Protein AF-A0A6A0B603-F1 (afdb_monomer)

Structure (mmCIF, N/CA/C/O backbone):
data_AF-A0A6A0B603-F1
#
_entry.id   AF-A0A6A0B603-F1
#
loop_
_atom_site.group_PDB
_atom_site.id
_atom_site.type_symbol
_atom_site.label_atom_id
_atom_site.label_alt_id
_atom_site.label_comp_id
_atom_site.label_asym_id
_atom_site.label_entity_id
_atom_site.label_seq_id
_atom_site.pdbx_PDB_ins_code
_atom_site.Cartn_x
_atom_site.Cartn_y
_atom_site.Cartn_z
_atom_site.occupancy
_atom_site.B_iso_or_equiv
_atom_site.auth_seq_id
_atom_site.auth_comp_id
_atom_site.auth_asym_id
_atom_site.auth_atom_id
_atom_site.pdbx_PDB_model_num
ATOM 1 N N . MET A 1 1 ? -1.932 -25.543 -44.533 1.00 36.22 1 MET A N 1
ATOM 2 C CA . MET A 1 1 ? -2.412 -24.239 -44.022 1.00 36.22 1 MET A CA 1
ATOM 3 C C . MET A 1 1 ? -1.815 -23.986 -42.644 1.00 36.22 1 MET A C 1
ATOM 5 O O . MET A 1 1 ? -2.243 -24.579 -41.662 1.00 36.22 1 MET A O 1
ATOM 9 N N . THR A 1 2 ? -0.765 -23.173 -42.586 1.00 39.97 2 THR A N 1
ATOM 10 C CA . THR A 1 2 ? -0.001 -22.888 -41.365 1.00 39.97 2 THR A CA 1
ATOM 11 C C . THR A 1 2 ? -0.785 -21.898 -40.507 1.00 39.97 2 THR A C 1
ATOM 13 O O . THR A 1 2 ? -0.980 -20.746 -40.888 1.00 39.97 2 THR A O 1
ATOM 16 N N . ARG A 1 3 ? -1.293 -22.356 -39.358 1.00 43.00 3 ARG A N 1
ATOM 17 C CA . ARG A 1 3 ? -2.042 -21.526 -38.406 1.00 43.00 3 ARG A CA 1
ATOM 18 C C . ARG A 1 3 ? -1.115 -20.449 -37.844 1.00 43.00 3 ARG A C 1
ATOM 20 O O . ARG A 1 3 ? -0.295 -20.723 -36.971 1.00 43.00 3 ARG A O 1
ATOM 27 N N . ASN A 1 4 ? -1.274 -19.227 -38.341 1.00 39.28 4 ASN A N 1
ATOM 28 C CA . ASN A 1 4 ? -0.593 -18.037 -37.856 1.00 39.28 4 ASN A CA 1
ATOM 29 C C . ASN A 1 4 ? -0.982 -17.827 -36.377 1.00 39.28 4 ASN A C 1
ATOM 31 O O . ASN A 1 4 ? -2.091 -17.379 -36.067 1.00 39.28 4 ASN A O 1
ATOM 35 N N . LYS A 1 5 ? -0.122 -18.243 -35.436 1.00 45.84 5 LYS A N 1
ATOM 36 C CA . LYS A 1 5 ? -0.303 -17.966 -34.005 1.00 45.84 5 LYS A CA 1
ATOM 37 C C . LYS A 1 5 ? -0.103 -16.462 -33.823 1.00 45.84 5 LYS A C 1
ATOM 39 O O . LYS A 1 5 ? 1.016 -16.027 -33.577 1.00 45.84 5 LYS A O 1
ATOM 44 N N . LYS A 1 6 ? -1.183 -15.673 -33.934 1.00 45.31 6 LYS A N 1
ATOM 45 C CA . LYS A 1 6 ? -1.237 -14.308 -33.384 1.00 45.31 6 LYS A CA 1
ATOM 46 C C . LYS A 1 6 ? -0.625 -14.383 -31.986 1.00 45.31 6 LYS A C 1
ATOM 48 O O . LYS A 1 6 ? -1.157 -15.101 -31.137 1.00 45.31 6 LYS A O 1
ATOM 53 N N . GLY A 1 7 ? 0.538 -13.757 -31.799 1.00 45.03 7 GLY A N 1
ATOM 54 C CA . GLY A 1 7 ? 1.291 -13.834 -30.553 1.00 45.03 7 GLY A CA 1
ATOM 55 C C . GLY A 1 7 ? 0.356 -13.509 -29.397 1.00 45.03 7 GLY A C 1
ATOM 56 O O . GLY A 1 7 ? -0.256 -12.442 -29.383 1.00 45.03 7 GLY A O 1
ATOM 57 N N . LYS A 1 8 ? 0.178 -14.448 -28.460 1.00 51.41 8 LYS A N 1
ATOM 58 C CA . LYS A 1 8 ? -0.518 -14.149 -27.208 1.00 51.41 8 LYS A CA 1
ATOM 59 C C . LYS A 1 8 ? 0.241 -12.977 -26.590 1.00 51.41 8 LYS A C 1
ATOM 61 O O . LYS A 1 8 ? 1.385 -13.172 -26.183 1.00 51.41 8 LYS A O 1
ATOM 66 N N . LYS A 1 9 ? -0.358 -11.778 -26.545 1.00 56.62 9 LYS A N 1
ATOM 67 C CA . LYS A 1 9 ? 0.134 -10.708 -25.669 1.00 56.62 9 LYS A CA 1
ATOM 68 C C . LYS A 1 9 ? 0.333 -11.356 -24.297 1.00 56.62 9 LYS A C 1
ATOM 70 O O . LYS A 1 9 ? -0.575 -12.030 -23.806 1.00 56.62 9 LYS A O 1
ATOM 75 N N . GLY A 1 10 ? 1.553 -11.276 -23.765 1.00 66.31 10 GLY A N 1
ATOM 76 C CA . GLY A 1 10 ? 1.870 -11.851 -22.462 1.00 66.31 10 GLY A CA 1
ATOM 77 C C . GLY A 1 10 ? 0.875 -11.338 -21.423 1.00 66.31 10 GLY A C 1
ATOM 78 O O . GLY A 1 10 ? 0.426 -10.197 -21.517 1.00 66.31 10 GLY A O 1
ATOM 79 N N . LYS A 1 11 ? 0.486 -12.190 -20.469 1.00 80.19 11 LYS A N 1
ATOM 80 C CA . LYS A 1 11 ? -0.359 -11.754 -19.350 1.00 80.19 11 LYS A CA 1
ATOM 81 C C . LYS A 1 11 ? 0.333 -10.592 -18.633 1.00 80.19 11 LYS A C 1
ATOM 83 O O . LYS A 1 11 ? 1.539 -10.685 -18.402 1.00 80.19 11 LYS A O 1
ATOM 88 N N . ARG A 1 12 ? -0.431 -9.559 -18.267 1.00 90.50 12 ARG A N 1
ATOM 89 C CA . ARG A 1 12 ? 0.027 -8.450 -17.416 1.00 90.50 12 ARG A CA 1
ATOM 90 C C . ARG A 1 12 ? 0.663 -9.039 -16.154 1.00 90.50 12 ARG A C 1
ATOM 92 O O . ARG A 1 12 ? 0.085 -9.947 -15.548 1.00 90.50 12 ARG A O 1
ATOM 99 N N . LYS A 1 13 ? 1.860 -8.596 -15.782 1.00 93.56 13 LYS A N 1
ATOM 100 C CA . LYS A 1 13 ? 2.559 -9.043 -14.569 1.00 93.56 13 LYS A CA 1
ATOM 101 C C . LYS A 1 13 ? 2.627 -7.876 -13.602 1.00 93.56 13 LYS A C 1
ATOM 103 O O . LYS A 1 13 ? 3.008 -6.787 -14.000 1.00 93.56 13 LYS A O 1
ATOM 108 N N . ILE A 1 14 ? 2.286 -8.114 -12.345 1.00 95.75 14 ILE A N 1
ATOM 109 C CA . ILE A 1 14 ? 2.369 -7.102 -11.296 1.00 95.75 14 ILE A CA 1
ATOM 110 C C . ILE A 1 14 ? 3.213 -7.674 -10.168 1.00 95.75 14 ILE A C 1
ATOM 112 O O . ILE A 1 14 ? 2.904 -8.746 -9.641 1.00 95.75 14 ILE A O 1
ATOM 116 N N . PHE A 1 15 ? 4.281 -6.978 -9.806 1.00 97.12 15 PHE A N 1
ATOM 117 C CA . PHE A 1 15 ? 5.055 -7.271 -8.608 1.00 97.12 15 PHE A CA 1
ATOM 118 C C . PHE A 1 15 ? 4.696 -6.260 -7.532 1.00 97.12 15 PHE A C 1
ATOM 120 O O . PHE A 1 15 ? 4.764 -5.062 -7.774 1.00 97.12 15 PHE A O 1
ATOM 127 N N . ILE A 1 16 ? 4.298 -6.750 -6.362 1.00 97.81 16 ILE A N 1
ATOM 128 C CA . ILE A 1 16 ? 3.985 -5.924 -5.197 1.00 97.81 16 ILE A CA 1
ATOM 129 C C . ILE A 1 16 ? 5.049 -6.231 -4.149 1.00 97.81 16 ILE A C 1
ATOM 131 O O . ILE A 1 16 ? 5.078 -7.309 -3.555 1.00 97.81 16 ILE A O 1
ATOM 135 N N . LEU A 1 17 ? 5.990 -5.313 -4.001 1.00 98.12 17 LEU A N 1
ATOM 136 C CA . LEU A 1 17 ? 7.134 -5.442 -3.115 1.00 98.12 17 LEU A CA 1
ATOM 137 C C . LEU A 1 17 ? 6.811 -4.661 -1.853 1.00 98.12 17 LEU A C 1
ATOM 139 O O . LEU A 1 17 ? 6.660 -3.447 -1.907 1.00 98.12 17 LEU A O 1
ATOM 143 N N . VAL A 1 18 ? 6.646 -5.358 -0.739 1.00 98.12 18 VAL A N 1
ATOM 144 C CA . VAL A 1 18 ? 6.120 -4.772 0.491 1.00 98.12 18 VAL A CA 1
ATOM 145 C C . VAL A 1 18 ? 7.188 -4.698 1.576 1.00 98.12 18 VAL A C 1
ATOM 147 O O . VAL A 1 18 ? 8.150 -5.471 1.579 1.00 98.12 18 VAL A O 1
ATOM 150 N N . GLU A 1 19 ? 7.010 -3.771 2.503 1.00 95.62 19 GLU A N 1
ATOM 151 C CA . GLU A 1 19 ? 7.850 -3.618 3.687 1.00 95.62 19 GLU A CA 1
ATOM 152 C C . GLU A 1 19 ? 7.698 -4.781 4.682 1.00 95.62 19 GLU A C 1
ATOM 154 O O . GLU A 1 19 ? 8.701 -5.322 5.155 1.00 95.62 19 GLU A O 1
ATOM 159 N N . GLY A 1 20 ? 6.461 -5.194 4.973 1.00 95.19 20 GLY A N 1
ATOM 160 C CA . GLY A 1 20 ? 6.152 -6.095 6.077 1.00 95.19 20 GLY A CA 1
ATOM 161 C C . GLY A 1 20 ? 5.260 -7.283 5.715 1.00 95.19 20 GLY A C 1
ATOM 162 O O . GLY A 1 20 ? 4.799 -7.480 4.587 1.00 95.19 20 GLY A O 1
ATOM 163 N N . LYS A 1 21 ? 5.049 -8.149 6.712 1.00 96.06 21 LYS A N 1
ATOM 164 C CA . LYS A 1 21 ? 4.264 -9.384 6.557 1.00 96.06 21 LYS A CA 1
ATOM 165 C C . LYS A 1 21 ? 2.759 -9.109 6.463 1.00 96.06 21 LYS A C 1
ATOM 167 O O . LYS A 1 21 ? 2.058 -9.867 5.797 1.00 96.06 21 LYS A O 1
ATOM 172 N N . THR A 1 22 ? 2.261 -8.062 7.121 1.00 97.00 22 THR A N 1
ATOM 173 C CA . THR A 1 22 ? 0.832 -7.712 7.113 1.00 97.00 22 THR A CA 1
ATOM 174 C C . THR A 1 22 ? 0.386 -7.324 5.710 1.00 97.00 22 THR A C 1
ATOM 176 O O . THR A 1 22 ? -0.600 -7.856 5.207 1.00 97.00 22 THR A O 1
ATOM 179 N N . GLU A 1 23 ? 1.155 -6.467 5.048 1.00 97.88 23 GLU A N 1
ATOM 180 C CA . GLU A 1 23 ? 0.959 -6.035 3.670 1.00 97.88 23 GLU A CA 1
ATOM 181 C C . GLU A 1 23 ? 1.026 -7.237 2.731 1.00 97.88 23 GLU A C 1
ATOM 183 O O . GLU A 1 23 ? 0.150 -7.407 1.884 1.00 97.88 23 GLU A O 1
ATOM 188 N N . GLN A 1 24 ? 2.032 -8.107 2.909 1.00 97.56 24 GLN A N 1
ATOM 189 C CA . GLN A 1 24 ? 2.173 -9.312 2.090 1.00 97.56 24 GLN A CA 1
ATOM 190 C C . GLN A 1 24 ? 0.910 -10.167 2.179 1.00 97.56 24 GLN A C 1
ATOM 192 O O . GLN A 1 24 ? 0.318 -10.496 1.152 1.00 97.56 24 GLN A O 1
ATOM 197 N N . MET A 1 25 ? 0.483 -10.481 3.405 1.00 97.88 25 MET A N 1
ATOM 198 C CA . MET A 1 25 ? -0.705 -11.294 3.643 1.00 97.88 25 MET A CA 1
ATOM 199 C C . MET A 1 25 ? -1.959 -10.620 3.081 1.00 97.88 25 MET A C 1
ATOM 201 O O . MET A 1 25 ? -2.763 -11.274 2.422 1.00 97.88 25 MET A O 1
ATOM 205 N N . TYR A 1 26 ? -2.101 -9.305 3.261 1.00 98.00 26 TYR A N 1
ATOM 206 C CA . TYR A 1 26 ? -3.226 -8.546 2.724 1.00 98.00 26 TYR A CA 1
ATOM 207 C C . TYR A 1 26 ? -3.312 -8.657 1.195 1.00 98.00 26 TYR A C 1
ATOM 209 O O . TYR A 1 26 ? -4.365 -9.005 0.658 1.00 98.00 26 TYR A O 1
ATOM 217 N N . PHE A 1 27 ? -2.212 -8.411 0.476 1.00 97.06 27 PHE A N 1
ATOM 218 C CA . PHE A 1 27 ? -2.197 -8.503 -0.987 1.00 97.06 27 PHE A CA 1
ATOM 219 C C . PHE A 1 27 ? -2.339 -9.947 -1.493 1.00 97.06 27 PHE A C 1
ATOM 221 O O . PHE A 1 27 ? -2.923 -10.165 -2.560 1.00 97.06 27 PHE A O 1
ATOM 228 N N . ASP A 1 28 ? -1.875 -10.941 -0.734 1.00 95.25 28 ASP A N 1
ATOM 229 C CA . ASP A 1 28 ? -2.061 -12.357 -1.059 1.00 95.25 28 ASP A CA 1
ATOM 230 C C . ASP A 1 28 ? -3.524 -12.800 -0.888 1.00 95.25 28 ASP A C 1
ATOM 232 O O . ASP A 1 28 ? -4.062 -13.483 -1.769 1.00 95.25 28 ASP A O 1
ATOM 236 N N . CYS A 1 29 ? -4.204 -12.368 0.178 1.00 94.94 29 CYS A N 1
ATOM 237 C CA . CYS A 1 29 ? -5.651 -12.538 0.344 1.00 94.94 29 CYS A CA 1
ATOM 238 C C . CYS A 1 29 ? -6.422 -11.790 -0.757 1.00 94.94 29 CYS A C 1
ATOM 240 O O . CYS A 1 29 ? -7.319 -12.350 -1.393 1.00 94.94 29 CYS A O 1
ATOM 242 N N . LEU A 1 30 ? -6.021 -10.554 -1.071 1.00 94.56 30 LEU A N 1
ATOM 243 C CA . LEU A 1 30 ? -6.645 -9.743 -2.117 1.00 94.56 30 LEU A CA 1
ATOM 244 C C . LEU A 1 30 ? -6.569 -10.434 -3.479 1.00 94.56 30 LEU A C 1
ATOM 246 O O . LEU A 1 30 ? -7.571 -10.553 -4.185 1.00 94.56 30 LEU A O 1
ATOM 250 N N . ARG A 1 31 ? -5.387 -10.937 -3.845 1.00 92.50 31 ARG A N 1
ATOM 251 C CA . ARG A 1 31 ? -5.169 -11.691 -5.084 1.00 92.50 31 ARG A CA 1
ATOM 252 C C . ARG A 1 31 ? -6.121 -12.888 -5.186 1.00 92.50 31 ARG A C 1
ATOM 254 O O . ARG A 1 31 ? -6.643 -13.150 -6.274 1.00 92.50 31 ARG A O 1
ATOM 261 N N . GLN A 1 32 ? -6.333 -13.615 -4.088 1.00 90.56 32 GLN A N 1
ATOM 262 C CA . GLN A 1 32 ? -7.234 -14.771 -4.048 1.00 90.56 32 GLN A CA 1
ATOM 263 C C . GLN A 1 32 ? -8.698 -14.373 -4.257 1.00 90.56 32 GLN A C 1
ATOM 265 O O . GLN A 1 32 ? -9.418 -15.087 -4.961 1.00 90.56 32 GLN A O 1
ATOM 270 N N . GLN A 1 33 ? -9.120 -13.228 -3.715 1.00 88.25 33 GLN A N 1
ATOM 271 C CA . GLN A 1 33 ? -10.480 -12.722 -3.900 1.00 88.25 33 GLN A CA 1
ATOM 272 C C . GLN A 1 33 ? -10.721 -12.140 -5.299 1.00 88.25 33 GLN A C 1
ATOM 274 O O . GLN A 1 33 ? -11.750 -12.431 -5.905 1.00 88.25 33 GLN A O 1
ATOM 279 N N . LEU A 1 34 ? -9.771 -11.383 -5.864 1.00 87.56 34 LEU A N 1
ATOM 280 C CA . LEU A 1 34 ? -9.959 -10.738 -7.174 1.00 87.56 34 LEU A CA 1
ATOM 281 C C . LEU A 1 34 ? -9.983 -11.727 -8.354 1.00 87.56 34 LEU A C 1
ATOM 283 O O . LEU A 1 34 ? -10.563 -11.417 -9.391 1.00 87.56 34 LEU A O 1
ATOM 287 N N . ARG A 1 35 ? -9.331 -12.896 -8.236 1.00 84.19 35 ARG A N 1
ATOM 288 C CA . ARG A 1 35 ? -9.308 -13.971 -9.259 1.00 84.19 35 ARG A CA 1
ATOM 289 C C . ARG A 1 35 ? -9.031 -13.488 -10.698 1.00 84.19 35 ARG A C 1
ATOM 291 O O . ARG A 1 35 ? -9.567 -14.035 -11.664 1.00 84.19 35 ARG A O 1
ATOM 298 N N . LEU A 1 36 ? -8.155 -12.494 -10.862 1.00 83.56 36 LEU A N 1
ATOM 299 C CA . LEU A 1 36 ? -7.835 -11.896 -12.163 1.00 83.56 36 LEU A CA 1
ATOM 300 C C . LEU A 1 36 ? -7.090 -12.895 -13.068 1.00 83.56 36 LEU A C 1
ATOM 302 O O . LEU A 1 36 ? -5.881 -13.092 -12.960 1.00 83.56 36 LEU A O 1
ATOM 306 N N . SER A 1 37 ? -7.804 -13.526 -14.002 1.00 80.81 37 SER A N 1
ATOM 307 C CA . SER A 1 37 ? -7.270 -14.596 -14.865 1.00 80.81 37 SER A CA 1
ATOM 308 C C . SER A 1 37 ? -6.166 -14.133 -15.830 1.00 80.81 37 SER A C 1
ATOM 310 O O . SER A 1 37 ? -5.319 -14.936 -16.251 1.00 80.81 37 SER A O 1
ATOM 312 N N . ASN A 1 38 ? -6.146 -12.837 -16.151 1.00 82.44 38 ASN A N 1
ATOM 313 C CA . ASN A 1 38 ? -5.228 -12.209 -17.104 1.00 82.44 38 ASN A CA 1
ATOM 314 C C . ASN A 1 38 ? -4.062 -11.452 -16.451 1.00 82.44 38 ASN A C 1
ATOM 316 O O . ASN A 1 38 ? -3.196 -10.957 -17.175 1.00 82.44 38 ASN A O 1
ATOM 320 N N . VAL A 1 39 ? -3.998 -11.417 -15.115 1.00 87.12 39 VAL A N 1
ATOM 321 C CA . VAL A 1 39 ? -2.962 -10.702 -14.360 1.00 87.12 39 VAL A CA 1
ATOM 322 C C . VAL A 1 39 ? -2.195 -11.681 -13.470 1.00 87.12 39 VAL A C 1
ATOM 324 O O . VAL A 1 39 ? -2.770 -12.425 -12.676 1.00 87.12 39 VAL A O 1
ATOM 327 N N . LYS A 1 40 ? -0.866 -11.704 -13.583 1.00 88.56 40 LYS A N 1
ATOM 328 C CA . LYS A 1 40 ? 0.005 -12.457 -12.674 1.00 88.56 40 LYS A CA 1
ATOM 329 C C . LYS A 1 40 ? 0.555 -11.515 -11.607 1.00 88.56 40 LYS A C 1
ATOM 331 O O . LYS A 1 40 ? 1.567 -10.865 -11.832 1.00 88.56 40 LYS A O 1
ATOM 336 N N . ILE A 1 41 ? -0.099 -11.496 -10.451 1.00 91.31 41 ILE A N 1
ATOM 337 C CA . ILE A 1 41 ? 0.360 -10.772 -9.258 1.00 91.31 41 ILE A CA 1
ATOM 338 C C . ILE A 1 41 ? 1.346 -11.639 -8.461 1.00 91.31 41 ILE A C 1
ATOM 340 O O . ILE A 1 41 ? 1.032 -12.801 -8.188 1.00 91.31 41 ILE A O 1
ATOM 344 N N . LYS A 1 42 ? 2.507 -11.103 -8.087 1.00 93.62 42 LYS A N 1
ATOM 345 C CA . LYS A 1 42 ? 3.440 -11.727 -7.138 1.00 93.62 42 LYS A CA 1
ATOM 346 C C . LYS A 1 42 ? 3.777 -10.726 -6.039 1.00 93.62 42 LYS A C 1
ATOM 348 O O . LYS A 1 42 ? 4.280 -9.648 -6.345 1.00 93.62 42 LYS A O 1
ATOM 353 N N . THR A 1 43 ? 3.545 -11.114 -4.793 1.00 94.19 43 THR A N 1
ATOM 354 C CA . THR A 1 43 ? 3.812 -10.287 -3.615 1.00 94.19 43 THR A CA 1
ATOM 355 C C . THR A 1 43 ? 5.031 -10.817 -2.870 1.00 94.19 43 THR A C 1
ATOM 357 O O . THR A 1 43 ? 5.187 -12.033 -2.743 1.00 94.19 43 THR A O 1
ATOM 360 N N . THR A 1 44 ? 5.902 -9.945 -2.363 1.00 95.88 44 THR A N 1
ATOM 361 C CA . THR A 1 44 ? 6.961 -10.373 -1.436 1.00 95.88 44 THR A CA 1
ATOM 362 C C . THR A 1 44 ? 7.399 -9.266 -0.499 1.00 95.88 44 THR A C 1
ATOM 364 O O . THR A 1 44 ? 7.434 -8.100 -0.881 1.00 95.88 44 THR A O 1
ATOM 367 N N . VAL A 1 45 ? 7.825 -9.665 0.697 1.00 95.38 45 VAL A N 1
ATOM 368 C CA . VAL A 1 45 ? 8.542 -8.794 1.627 1.00 95.38 45 VAL A CA 1
ATOM 369 C C . VAL A 1 45 ? 9.949 -8.512 1.101 1.00 95.38 45 VAL A C 1
ATOM 371 O O . VAL A 1 45 ? 10.665 -9.440 0.708 1.00 95.38 45 VAL A O 1
ATOM 374 N N . MET A 1 46 ? 10.358 -7.246 1.116 1.00 93.75 46 MET A N 1
ATOM 375 C CA . MET A 1 46 ? 11.698 -6.807 0.727 1.00 93.75 46 MET A CA 1
ATOM 376 C C . MET A 1 46 ? 12.698 -7.026 1.869 1.00 93.75 46 MET A C 1
ATOM 378 O O . MET A 1 46 ? 12.731 -6.268 2.835 1.00 93.75 46 MET A O 1
ATOM 382 N N . LYS A 1 47 ? 13.554 -8.048 1.751 1.00 86.81 47 LYS A N 1
ATOM 383 C CA . LYS A 1 47 ? 14.546 -8.415 2.786 1.00 86.81 47 LYS A CA 1
ATOM 384 C C . LYS A 1 47 ? 15.991 -8.015 2.456 1.00 86.81 47 LYS A C 1
ATOM 386 O O . LYS A 1 47 ? 16.915 -8.413 3.158 1.00 86.81 47 LYS A O 1
ATOM 391 N N . ASN A 1 48 ? 16.203 -7.259 1.383 1.00 81.06 48 ASN A N 1
ATOM 392 C CA . ASN A 1 48 ? 17.538 -6.927 0.884 1.00 81.06 48 ASN A CA 1
ATOM 393 C C . ASN A 1 48 ? 18.205 -5.808 1.709 1.00 81.06 48 ASN A C 1
ATOM 395 O O . ASN A 1 48 ? 17.538 -5.040 2.401 1.00 81.06 48 ASN A O 1
ATOM 399 N N . SER A 1 49 ? 19.528 -5.683 1.583 1.00 76.81 49 SER A N 1
ATOM 400 C CA . SER A 1 49 ? 20.388 -4.756 2.342 1.00 76.81 49 SER A CA 1
ATOM 401 C C . SER A 1 49 ? 20.364 -3.289 1.874 1.00 76.81 49 SER A C 1
ATOM 403 O O . SER A 1 49 ? 21.204 -2.499 2.301 1.00 76.81 49 SER A O 1
ATOM 405 N N . GLY A 1 50 ? 19.431 -2.903 0.997 1.00 72.75 50 GLY A N 1
ATOM 406 C CA . GLY A 1 50 ? 19.284 -1.516 0.537 1.00 72.75 50 GLY A CA 1
ATOM 407 C C . GLY A 1 50 ? 18.935 -0.555 1.679 1.00 72.75 50 GLY A C 1
ATOM 408 O O . GLY A 1 50 ? 18.312 -0.958 2.664 1.00 72.75 50 GLY A O 1
ATOM 409 N N . ARG A 1 51 ? 19.317 0.722 1.551 1.00 83.38 51 ARG A N 1
ATOM 410 C CA . ARG A 1 51 ? 19.102 1.733 2.605 1.00 83.38 51 ARG A CA 1
ATOM 411 C C . ARG A 1 51 ? 17.689 2.301 2.581 1.00 83.38 51 ARG A C 1
ATOM 413 O O . ARG A 1 51 ? 17.162 2.679 3.617 1.00 83.38 51 ARG A O 1
ATOM 420 N N . THR A 1 52 ? 17.075 2.330 1.402 1.00 92.44 52 THR A N 1
ATOM 421 C CA . THR A 1 52 ? 15.690 2.774 1.193 1.00 92.44 52 THR A CA 1
ATOM 422 C C . THR A 1 52 ? 14.834 1.643 0.634 1.00 92.44 52 THR A C 1
ATOM 424 O O . THR A 1 52 ? 15.357 0.700 0.033 1.00 92.44 52 THR A O 1
ATOM 427 N N . TRP A 1 53 ? 13.508 1.744 0.765 1.00 95.56 53 TRP A N 1
ATOM 428 C CA . TRP A 1 53 ? 12.587 0.757 0.188 1.00 95.56 53 TRP A CA 1
ATOM 429 C C . TRP A 1 53 ? 12.740 0.612 -1.329 1.00 95.56 53 TRP A C 1
ATOM 431 O O . TRP A 1 53 ? 12.706 -0.499 -1.851 1.00 95.56 53 TRP A O 1
ATOM 441 N N . ILE A 1 54 ? 13.023 1.711 -2.029 1.00 97.06 54 ILE A N 1
ATOM 442 C CA . ILE A 1 54 ? 13.218 1.709 -3.483 1.00 97.06 54 ILE A CA 1
ATOM 443 C C . ILE A 1 54 ? 14.514 0.994 -3.878 1.00 97.06 54 ILE A C 1
ATOM 445 O O . ILE A 1 54 ? 14.514 0.177 -4.796 1.00 97.06 54 ILE A O 1
ATOM 449 N N . GLU A 1 55 ? 15.612 1.228 -3.154 1.00 94.94 55 GLU A N 1
ATOM 450 C CA . GLU A 1 55 ? 16.863 0.493 -3.378 1.00 94.94 55 GLU A CA 1
ATOM 451 C C . GLU A 1 55 ? 16.700 -1.003 -3.090 1.00 94.94 55 GLU A C 1
ATOM 453 O O . GLU A 1 55 ? 17.176 -1.837 -3.861 1.00 94.94 55 GLU A O 1
ATOM 458 N N . LYS A 1 56 ? 16.002 -1.363 -2.005 1.00 96.06 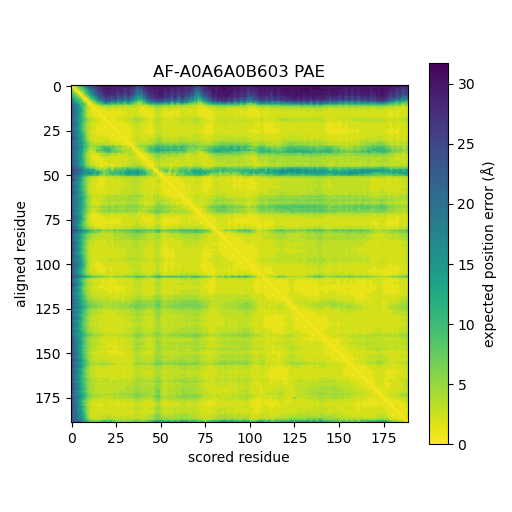56 LYS A N 1
ATOM 459 C CA . LYS A 1 56 ? 15.714 -2.768 -1.683 1.00 96.06 56 LYS A CA 1
ATOM 460 C C . LYS A 1 56 ? 14.899 -3.437 -2.792 1.00 96.06 56 LYS A C 1
ATOM 462 O O . LYS A 1 56 ? 15.238 -4.551 -3.189 1.00 96.06 56 LYS A O 1
ATOM 467 N N . ALA A 1 57 ? 13.872 -2.758 -3.304 1.00 96.38 57 ALA A N 1
ATOM 468 C CA . ALA A 1 57 ? 13.051 -3.224 -4.419 1.00 96.38 57 ALA A CA 1
ATOM 469 C C . ALA A 1 57 ? 13.879 -3.445 -5.691 1.00 96.38 57 ALA A C 1
ATOM 471 O O . ALA A 1 57 ? 13.790 -4.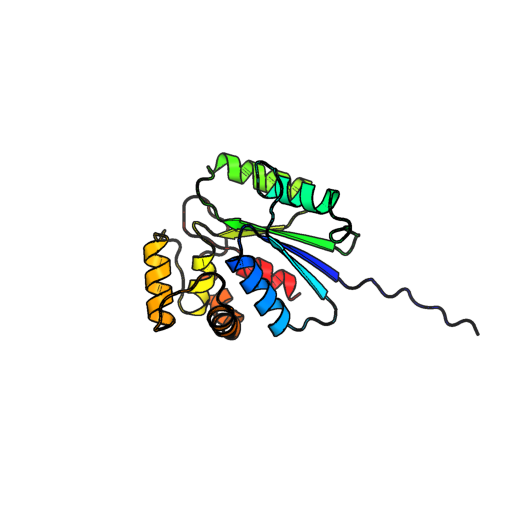505 -6.316 1.00 96.38 57 ALA A O 1
ATOM 472 N N . LYS A 1 58 ? 14.726 -2.472 -6.043 1.00 95.62 58 LYS A N 1
ATOM 473 C CA . LYS A 1 58 ? 15.627 -2.558 -7.195 1.00 95.62 58 LYS A CA 1
ATOM 474 C C . LYS A 1 58 ? 16.566 -3.759 -7.087 1.00 95.62 58 LYS A C 1
ATOM 476 O O . LYS A 1 58 ? 16.569 -4.606 -7.977 1.00 95.62 58 LYS A O 1
ATOM 481 N N . LEU A 1 59 ? 17.282 -3.884 -5.968 1.00 94.94 59 LEU A N 1
ATOM 482 C CA . LEU A 1 59 ? 18.212 -4.992 -5.735 1.00 94.94 59 LEU A CA 1
ATOM 483 C C . LEU A 1 59 ? 17.509 -6.352 -5.753 1.00 94.94 59 LEU A C 1
ATOM 485 O O . LEU A 1 59 ? 18.082 -7.337 -6.207 1.00 94.94 59 LEU A O 1
ATOM 489 N N . LEU A 1 60 ? 16.278 -6.435 -5.246 1.00 94.62 60 LEU A N 1
ATOM 490 C CA . LEU A 1 60 ? 15.493 -7.667 -5.298 1.00 94.62 60 LEU A CA 1
ATOM 491 C C . LEU A 1 60 ? 15.193 -8.072 -6.747 1.00 94.62 60 LEU A C 1
ATOM 493 O O . LEU A 1 60 ? 15.367 -9.233 -7.103 1.00 94.62 60 LEU A O 1
ATOM 497 N N . ILE A 1 61 ? 14.777 -7.121 -7.582 1.00 94.38 61 ILE A N 1
ATOM 498 C CA . ILE A 1 61 ? 14.480 -7.366 -8.999 1.00 94.38 61 ILE A CA 1
ATOM 499 C C . ILE A 1 61 ? 15.735 -7.761 -9.784 1.00 94.38 61 ILE A C 1
ATOM 501 O O . ILE A 1 61 ? 15.658 -8.616 -10.667 1.00 94.38 61 ILE A O 1
ATOM 505 N N . GLU A 1 62 ? 16.872 -7.134 -9.488 1.00 93.38 62 GLU A N 1
ATOM 506 C CA . GLU A 1 62 ? 18.148 -7.408 -10.157 1.00 93.38 62 GLU A CA 1
ATOM 507 C C . GLU A 1 62 ? 18.717 -8.779 -9.774 1.00 93.38 62 GLU A C 1
ATOM 509 O O . GLU A 1 62 ? 19.208 -9.504 -10.639 1.00 93.38 62 GLU A O 1
ATOM 514 N N . ASN A 1 63 ? 18.614 -9.154 -8.496 1.00 93.25 63 ASN A N 1
ATOM 515 C CA . ASN A 1 63 ? 19.276 -10.346 -7.966 1.00 93.25 63 ASN A CA 1
ATOM 516 C C . ASN A 1 63 ? 18.413 -11.614 -8.003 1.00 93.25 63 ASN A C 1
ATOM 518 O O . ASN A 1 63 ? 18.965 -12.712 -7.954 1.00 93.25 63 ASN A O 1
ATOM 522 N N . ASP A 1 64 ? 17.083 -11.501 -8.075 1.00 93.38 64 ASP A N 1
ATOM 523 C CA . ASP A 1 64 ? 16.182 -12.654 -8.116 1.00 93.38 64 ASP A CA 1
ATOM 524 C C . ASP A 1 64 ? 15.548 -12.818 -9.516 1.00 93.38 64 ASP A C 1
ATOM 526 O O . ASP A 1 64 ? 14.626 -12.079 -9.887 1.00 93.38 64 ASP A O 1
ATOM 530 N N . PRO A 1 65 ? 15.958 -13.843 -10.293 1.00 91.56 65 PRO A N 1
ATOM 531 C CA . PRO A 1 65 ? 15.421 -14.113 -11.629 1.00 91.56 65 PRO A CA 1
ATOM 532 C C . PRO A 1 65 ? 13.898 -14.292 -11.675 1.00 91.56 65 PRO A C 1
ATOM 534 O O . PRO A 1 65 ? 13.274 -14.108 -12.726 1.00 91.56 65 PRO A O 1
ATOM 537 N N . SER A 1 66 ? 13.270 -14.646 -10.552 1.00 91.56 66 SER A N 1
ATOM 538 C CA . SER A 1 66 ? 11.821 -14.809 -10.450 1.00 91.56 66 SER A CA 1
ATOM 539 C C . SER A 1 66 ? 11.052 -13.476 -10.399 1.00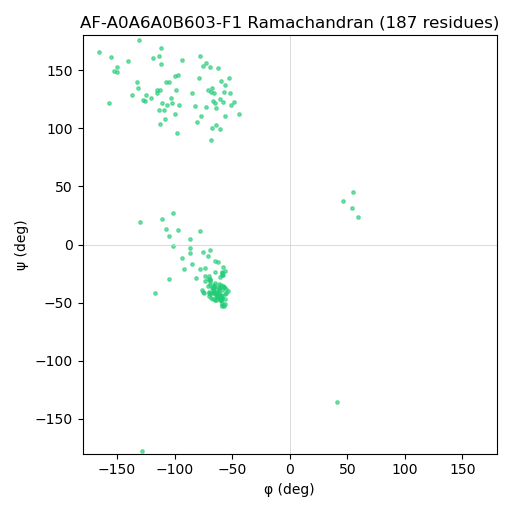 91.56 66 SER A C 1
ATOM 541 O O . SER A 1 66 ? 9.817 -13.495 -10.468 1.00 91.56 66 SER A O 1
ATOM 543 N N . PHE A 1 67 ? 11.759 -12.342 -10.316 1.00 92.19 67 PHE A N 1
ATOM 544 C CA . PHE A 1 67 ? 11.252 -10.969 -10.454 1.00 92.19 67 PHE A CA 1
ATOM 545 C C . PHE A 1 67 ? 11.744 -10.277 -11.735 1.00 92.19 67 PHE A C 1
ATOM 547 O O . PHE A 1 67 ? 11.707 -9.052 -11.850 1.00 92.19 67 PHE A O 1
ATOM 554 N N . ARG A 1 68 ? 12.155 -11.046 -12.752 1.00 89.62 68 ARG A N 1
ATOM 555 C CA . ARG A 1 68 ? 12.545 -10.480 -14.048 1.00 89.62 68 ARG A CA 1
ATOM 556 C C . ARG A 1 68 ? 11.398 -9.675 -14.674 1.00 89.62 68 ARG A C 1
ATOM 558 O O . ARG A 1 68 ? 10.311 -10.206 -14.928 1.00 89.62 68 ARG A O 1
ATOM 565 N N . ARG A 1 69 ? 11.677 -8.401 -14.961 1.00 91.19 69 ARG A N 1
ATOM 566 C CA . ARG A 1 69 ? 10.762 -7.473 -15.637 1.00 91.19 69 ARG A CA 1
ATOM 567 C C . ARG A 1 69 ? 10.745 -7.711 -17.149 1.00 91.19 69 ARG A C 1
ATOM 569 O O . ARG A 1 69 ? 11.777 -8.000 -17.755 1.00 91.19 69 ARG A O 1
ATOM 576 N N . ASP A 1 70 ? 9.573 -7.567 -17.755 1.00 90.25 70 ASP A N 1
ATOM 577 C CA . ASP A 1 70 ? 9.399 -7.369 -19.194 1.00 90.25 70 ASP A CA 1
ATOM 578 C C . ASP A 1 70 ? 8.501 -6.145 -19.451 1.00 90.25 70 ASP A C 1
ATOM 580 O O . ASP A 1 70 ? 8.097 -5.461 -18.514 1.00 90.25 70 ASP A O 1
ATOM 584 N N . LYS A 1 71 ? 8.196 -5.841 -20.719 1.00 88.06 71 LYS A N 1
ATOM 585 C CA . LYS A 1 71 ? 7.395 -4.659 -21.093 1.00 88.06 71 LYS A CA 1
ATOM 586 C C . LYS A 1 71 ? 5.962 -4.664 -20.536 1.00 88.06 71 LYS A C 1
ATOM 588 O O . LYS A 1 71 ? 5.298 -3.639 -20.610 1.00 88.06 71 LYS A O 1
ATOM 593 N N . ALA A 1 72 ? 5.469 -5.804 -20.055 1.00 89.88 72 ALA A N 1
ATOM 594 C CA . ALA A 1 72 ? 4.152 -5.960 -19.446 1.00 89.88 72 ALA A CA 1
ATOM 595 C C . ALA A 1 72 ? 4.235 -6.158 -17.920 1.00 89.88 72 ALA A C 1
ATOM 597 O O . ALA A 1 72 ? 3.246 -6.583 -17.313 1.00 89.88 72 ALA A O 1
ATOM 598 N N . THR A 1 73 ? 5.403 -5.904 -17.314 1.00 94.56 73 THR A N 1
ATOM 599 C CA . THR A 1 73 ? 5.607 -5.952 -15.866 1.00 94.56 73 THR A CA 1
ATOM 600 C C . THR A 1 73 ? 5.480 -4.566 -15.249 1.00 94.56 73 THR A C 1
ATOM 602 O O . THR A 1 73 ? 6.291 -3.688 -15.524 1.00 94.56 73 THR A O 1
ATOM 605 N N . GLU A 1 74 ? 4.534 -4.419 -14.332 1.00 96.00 74 GLU A N 1
ATOM 606 C CA . GLU A 1 74 ? 4.444 -3.294 -13.406 1.00 96.00 74 GLU A CA 1
ATOM 607 C C . GLU A 1 74 ? 5.014 -3.695 -12.046 1.00 96.00 74 GLU A C 1
ATOM 609 O O . GLU A 1 74 ? 4.882 -4.843 -11.608 1.00 96.00 74 GLU A O 1
ATOM 614 N N . VAL A 1 75 ? 5.653 -2.744 -11.375 1.00 97.38 75 VAL A N 1
ATOM 615 C CA . VAL A 1 75 ? 6.217 -2.932 -10.039 1.00 97.38 75 VAL A CA 1
ATOM 616 C C . VAL A 1 75 ? 5.647 -1.863 -9.130 1.00 97.38 75 VAL A C 1
ATOM 618 O O . VAL A 1 75 ? 5.728 -0.680 -9.447 1.00 97.38 75 VAL A O 1
ATOM 621 N N . PHE A 1 76 ? 5.113 -2.289 -7.994 1.00 98.19 76 PHE A N 1
ATOM 622 C CA . PHE A 1 76 ? 4.681 -1.421 -6.916 1.00 98.19 76 PHE A CA 1
ATOM 623 C C . PHE A 1 76 ? 5.533 -1.686 -5.684 1.00 98.19 76 PHE A C 1
ATOM 625 O O . PHE A 1 76 ? 5.733 -2.844 -5.313 1.00 98.19 76 PHE A O 1
ATOM 632 N N . VAL A 1 77 ? 6.012 -0.621 -5.050 1.00 98.25 77 VAL A N 1
ATOM 633 C CA . VAL A 1 77 ? 6.694 -0.682 -3.756 1.00 98.25 77 VAL A CA 1
ATOM 634 C C . VAL A 1 77 ? 5.742 -0.136 -2.702 1.00 98.25 77 VAL A C 1
ATOM 636 O O . VAL A 1 77 ? 5.299 1.005 -2.818 1.00 98.25 77 VAL A O 1
ATOM 639 N N . VAL A 1 78 ? 5.397 -0.957 -1.711 1.00 98.44 78 VAL A N 1
ATOM 640 C CA . VAL A 1 78 ? 4.454 -0.613 -0.643 1.00 98.44 78 VAL A CA 1
ATOM 641 C C . VAL A 1 78 ? 5.188 -0.488 0.681 1.00 98.44 78 VAL A C 1
ATOM 643 O O . VAL A 1 78 ? 5.832 -1.448 1.108 1.00 98.44 78 VAL A O 1
ATOM 646 N N . PHE A 1 79 ? 5.099 0.679 1.309 1.00 97.44 79 PHE A N 1
ATOM 647 C CA . PHE A 1 79 ? 5.787 0.974 2.562 1.00 97.44 79 PHE A CA 1
ATOM 648 C C . PHE A 1 79 ? 5.083 2.070 3.361 1.00 97.44 79 PHE A C 1
ATOM 650 O O . PHE A 1 79 ? 4.301 2.859 2.816 1.00 97.44 79 PHE A O 1
ATOM 657 N N . ASP A 1 80 ? 5.404 2.130 4.644 1.00 96.12 80 ASP A N 1
ATOM 658 C CA . ASP A 1 80 ? 4.875 3.124 5.565 1.00 96.12 80 ASP A CA 1
ATOM 659 C C . ASP A 1 80 ? 5.800 4.340 5.682 1.00 96.12 80 ASP A C 1
ATOM 661 O O . ASP A 1 80 ? 6.993 4.290 5.375 1.00 96.12 80 ASP A O 1
ATOM 665 N N . LYS A 1 81 ? 5.252 5.476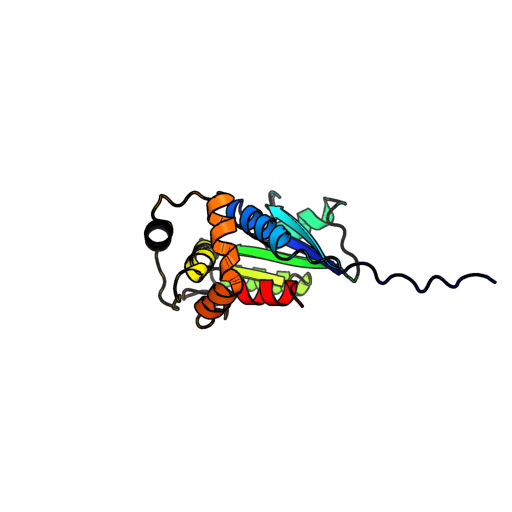 6.131 1.00 92.50 81 LYS A N 1
ATOM 666 C CA . LYS A 1 81 ? 6.061 6.673 6.408 1.00 92.50 81 LYS A CA 1
ATOM 667 C C . LYS A 1 81 ? 7.138 6.392 7.455 1.00 92.50 81 LYS A C 1
ATOM 669 O O . LYS A 1 81 ? 8.260 6.869 7.298 1.00 92.50 81 LYS A O 1
ATOM 674 N N . ASP A 1 82 ? 6.769 5.686 8.525 1.00 87.12 82 ASP A N 1
ATOM 675 C CA . ASP A 1 82 ? 7.619 5.443 9.691 1.00 87.12 82 ASP A CA 1
ATOM 676 C C . ASP A 1 82 ? 8.420 6.698 10.112 1.00 87.12 82 ASP A C 1
ATOM 678 O O . ASP A 1 82 ? 7.880 7.810 10.163 1.00 87.12 82 ASP A O 1
ATOM 682 N N . GLU A 1 83 ? 9.708 6.526 10.408 1.00 87.19 83 GLU A N 1
ATOM 683 C CA . GLU A 1 83 ? 10.629 7.565 10.870 1.00 87.19 83 GLU A CA 1
ATOM 684 C C . GLU A 1 83 ? 11.287 8.338 9.711 1.00 87.19 83 GLU A C 1
ATOM 686 O O . GLU A 1 83 ? 12.141 9.191 9.948 1.00 87.19 83 GLU A O 1
ATOM 691 N N . PHE A 1 84 ? 10.908 8.077 8.450 1.00 91.06 84 PHE A N 1
ATOM 692 C CA . PHE A 1 84 ? 11.488 8.793 7.315 1.00 91.06 84 PHE A CA 1
ATOM 693 C C . PHE A 1 84 ? 11.073 10.266 7.325 1.00 91.06 84 PHE A C 1
ATOM 695 O O . PHE A 1 84 ? 9.897 10.629 7.490 1.00 91.06 84 PHE A O 1
ATOM 702 N N . THR A 1 85 ? 12.060 11.128 7.093 1.00 93.25 85 THR A N 1
ATOM 703 C CA . THR A 1 85 ? 11.856 12.565 6.919 1.00 93.25 85 THR A CA 1
ATOM 704 C C . THR A 1 85 ? 11.209 12.864 5.569 1.00 93.25 85 THR A C 1
ATOM 706 O O . THR A 1 85 ? 11.385 12.144 4.583 1.00 93.25 85 THR A O 1
ATOM 709 N N . SER A 1 86 ? 10.526 14.005 5.468 1.00 93.94 86 SER A N 1
ATOM 710 C CA . SER A 1 86 ? 9.909 14.453 4.213 1.00 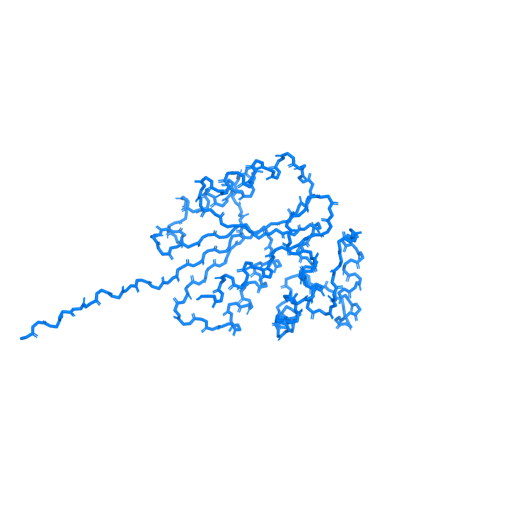93.94 86 SER A CA 1
ATOM 711 C C . SER A 1 86 ? 10.929 14.609 3.071 1.00 93.94 86 SER A C 1
ATOM 713 O O . SER A 1 86 ? 10.573 14.456 1.906 1.00 93.94 86 SER A O 1
ATOM 715 N N . ASN A 1 87 ? 12.209 14.871 3.370 1.00 95.31 87 ASN A N 1
ATOM 716 C CA . ASN A 1 87 ? 13.268 14.924 2.356 1.00 95.31 87 ASN A CA 1
ATOM 717 C C . ASN A 1 87 ? 13.689 13.529 1.862 1.00 95.31 87 ASN A C 1
ATOM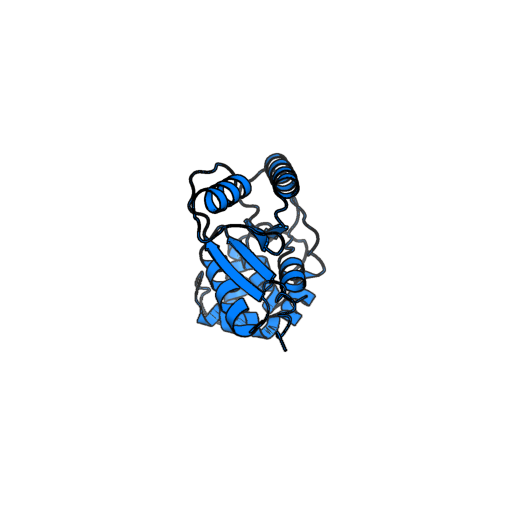 719 O O . ASN A 1 87 ? 13.888 13.344 0.662 1.00 95.31 87 ASN A O 1
ATOM 723 N N . GLU A 1 88 ? 13.801 12.547 2.759 1.00 95.19 88 GLU A N 1
ATOM 724 C CA . GLU A 1 88 ? 14.083 11.155 2.382 1.00 95.19 88 GLU A CA 1
ATOM 725 C C . GLU A 1 88 ? 12.950 10.577 1.535 1.00 95.19 88 GLU A C 1
ATOM 727 O O . GLU A 1 88 ? 13.209 9.996 0.482 1.00 95.19 88 GLU A O 1
ATOM 732 N N . LEU A 1 89 ? 11.697 10.833 1.922 1.00 96.06 89 LEU A N 1
ATOM 733 C CA . LEU A 1 89 ? 10.524 10.417 1.153 1.00 96.06 89 LEU A CA 1
ATOM 734 C C . LEU A 1 89 ? 10.525 11.040 -0.245 1.00 96.06 89 LEU A C 1
ATOM 736 O O . LEU A 1 89 ? 10.395 10.319 -1.229 1.00 96.06 89 LEU A O 1
ATOM 740 N N . LYS A 1 90 ? 10.772 12.350 -0.377 1.00 96.75 90 LYS A N 1
ATOM 741 C CA . LYS A 1 90 ? 10.888 12.998 -1.700 1.00 96.75 90 LYS A CA 1
ATOM 742 C C . LYS A 1 90 ? 11.957 12.343 -2.577 1.00 96.75 90 LYS A C 1
ATOM 744 O O . LYS A 1 90 ? 11.721 12.116 -3.762 1.00 96.75 90 LYS A O 1
ATOM 749 N N . GLN A 1 91 ? 13.116 12.015 -2.007 1.00 96.81 91 GLN A N 1
ATOM 750 C CA . GLN A 1 91 ? 14.175 11.322 -2.742 1.00 96.81 91 GLN A CA 1
ATOM 751 C C . GLN A 1 91 ? 13.756 9.911 -3.159 1.00 96.81 91 GLN A C 1
ATOM 753 O O . GLN A 1 91 ? 14.031 9.505 -4.287 1.00 96.81 91 GLN A O 1
ATOM 758 N N . MET A 1 92 ? 13.075 9.171 -2.285 1.00 96.75 92 MET A N 1
ATOM 759 C CA . MET A 1 92 ? 12.548 7.846 -2.608 1.00 96.75 92 MET A CA 1
ATOM 760 C C . MET A 1 92 ? 11.518 7.914 -3.735 1.00 96.75 92 MET A C 1
ATOM 762 O O . MET A 1 92 ? 11.617 7.151 -4.688 1.00 96.75 92 MET A O 1
ATOM 766 N N . PHE A 1 93 ? 10.587 8.863 -3.681 1.00 97.50 93 PHE A N 1
ATOM 767 C CA . PHE A 1 93 ? 9.575 9.052 -4.718 1.00 97.50 93 PHE A CA 1
ATOM 768 C C . PHE A 1 93 ? 10.198 9.385 -6.073 1.00 97.50 93 PHE A C 1
ATOM 770 O O . PHE A 1 93 ? 9.858 8.757 -7.072 1.00 97.50 93 PHE A O 1
ATOM 777 N N . LYS A 1 94 ? 11.180 10.292 -6.093 1.00 97.88 94 LYS A N 1
ATOM 778 C CA . LYS A 1 94 ? 11.937 10.607 -7.309 1.00 97.88 94 LYS A CA 1
ATOM 779 C C . LYS A 1 94 ? 12.638 9.370 -7.882 1.00 97.88 94 LYS A C 1
ATOM 781 O O . LYS A 1 94 ? 12.551 9.103 -9.074 1.00 97.88 94 LYS A O 1
ATOM 786 N N . ARG A 1 95 ? 13.305 8.580 -7.037 1.00 97.50 95 ARG A N 1
ATOM 787 C CA . ARG A 1 95 ? 13.978 7.346 -7.477 1.00 97.50 95 ARG A CA 1
ATOM 788 C C . ARG A 1 95 ? 12.995 6.288 -7.972 1.00 97.50 95 ARG A C 1
ATOM 790 O O . ARG A 1 95 ? 13.320 5.534 -8.880 1.00 97.50 95 ARG A O 1
ATOM 797 N N . ALA A 1 96 ? 11.806 6.207 -7.378 1.00 97.75 96 ALA A N 1
ATOM 798 C CA . ALA A 1 96 ? 10.767 5.300 -7.847 1.00 97.75 96 ALA A CA 1
ATOM 799 C C . ALA A 1 96 ? 10.316 5.672 -9.264 1.00 97.75 96 ALA A C 1
ATOM 801 O O . ALA A 1 96 ? 10.200 4.788 -10.107 1.00 97.75 96 ALA A O 1
ATOM 802 N N . GLU A 1 97 ? 10.148 6.965 -9.551 1.00 97.62 97 GLU A N 1
ATOM 803 C CA . GLU A 1 97 ? 9.850 7.458 -10.898 1.00 97.62 97 GLU A CA 1
ATOM 804 C C . GLU A 1 97 ? 10.964 7.095 -11.895 1.00 97.62 97 GLU A C 1
ATOM 806 O O . GLU A 1 97 ? 10.683 6.514 -12.942 1.00 97.62 97 GLU A O 1
ATOM 811 N N . GLU A 1 98 ? 12.232 7.330 -11.534 1.00 97.31 98 GLU A N 1
ATOM 812 C CA . GLU A 1 98 ? 13.402 6.961 -12.351 1.00 97.31 98 GLU A CA 1
ATOM 813 C C . GLU A 1 98 ? 13.443 5.450 -12.676 1.00 97.31 98 GLU A C 1
ATOM 815 O O . GLU A 1 98 ? 13.804 5.051 -13.785 1.00 97.31 98 GLU A O 1
ATOM 820 N N . GLU A 1 99 ? 13.024 4.598 -11.736 1.00 96.31 99 GLU A N 1
ATOM 821 C CA . GLU A 1 99 ? 12.970 3.137 -11.898 1.00 96.31 99 GLU A CA 1
ATOM 822 C C . GLU A 1 99 ? 11.667 2.618 -12.537 1.00 96.31 99 GLU A C 1
ATOM 824 O O . GLU A 1 99 ? 11.547 1.411 -12.804 1.00 96.31 99 GLU A O 1
ATOM 829 N N . ASN A 1 100 ? 10.707 3.508 -12.820 1.00 96.44 100 ASN A N 1
ATOM 830 C CA . ASN A 1 100 ? 9.329 3.200 -13.222 1.00 96.44 100 ASN A CA 1
ATOM 831 C C . ASN A 1 100 ? 8.601 2.275 -12.227 1.00 96.44 100 ASN A C 1
ATOM 833 O O . ASN A 1 100 ? 7.959 1.291 -12.610 1.00 96.44 100 ASN A O 1
ATOM 837 N N . PHE A 1 101 ? 8.727 2.568 -10.936 1.00 97.44 101 PHE A N 1
ATOM 838 C CA . PHE A 1 101 ? 7.992 1.917 -9.857 1.00 97.44 101 PHE A CA 1
ATOM 839 C C . PHE A 1 101 ? 6.798 2.771 -9.426 1.00 97.44 101 PHE A C 1
ATOM 841 O O . PHE A 1 101 ? 6.931 3.965 -9.167 1.00 97.44 101 PHE A O 1
ATOM 848 N N . GLY A 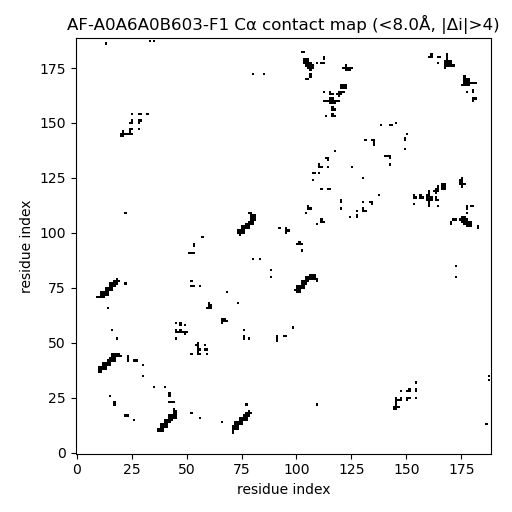1 102 ? 5.634 2.140 -9.284 1.00 97.69 102 GLY A N 1
ATOM 849 C CA . GLY A 1 102 ? 4.514 2.721 -8.553 1.00 97.69 102 GLY A CA 1
ATOM 850 C C . GLY A 1 102 ? 4.750 2.647 -7.043 1.00 97.69 102 GLY A C 1
ATOM 851 O O . GLY A 1 102 ? 5.446 1.755 -6.555 1.00 97.69 102 GLY A O 1
ATOM 852 N N . ILE A 1 103 ? 4.141 3.561 -6.291 1.00 98.00 103 ILE A N 1
ATOM 853 C CA . ILE A 1 103 ? 4.241 3.596 -4.829 1.00 98.00 103 ILE A CA 1
ATOM 854 C C . ILE A 1 103 ? 2.870 3.342 -4.204 1.00 98.00 103 ILE A C 1
ATOM 856 O O . ILE A 1 103 ? 1.890 3.994 -4.564 1.00 98.00 103 ILE A O 1
ATOM 860 N N . GLY A 1 104 ? 2.829 2.409 -3.253 1.00 98.19 104 GLY A N 1
ATOM 861 C CA . GLY A 1 104 ? 1.790 2.325 -2.232 1.00 98.19 104 GLY A CA 1
ATOM 862 C C . GLY A 1 104 ? 2.340 2.876 -0.922 1.00 98.19 104 GLY A C 1
ATOM 863 O O . GLY A 1 104 ? 3.355 2.399 -0.429 1.00 98.19 104 GLY A O 1
ATOM 864 N N . PHE A 1 105 ? 1.701 3.888 -0.366 1.00 98.19 105 PHE A N 1
ATOM 865 C CA . PHE A 1 105 ? 2.196 4.619 0.789 1.00 98.19 105 PHE A CA 1
ATOM 866 C C . PHE A 1 105 ? 1.091 4.779 1.820 1.00 98.19 105 PHE A C 1
ATOM 868 O O . PHE A 1 105 ? -0.049 5.070 1.449 1.00 98.19 105 PHE A O 1
ATOM 875 N N . SER A 1 106 ? 1.435 4.628 3.098 1.00 97.50 106 SER A N 1
ATOM 876 C CA . SER A 1 106 ? 0.552 4.982 4.211 1.00 97.50 106 SER A CA 1
ATOM 877 C C . SER A 1 106 ? 1.286 5.827 5.248 1.00 97.50 106 SER A C 1
ATOM 879 O O . SER A 1 106 ? 2.402 5.519 5.660 1.00 97.50 106 SER A O 1
ATOM 881 N N . ASN A 1 107 ? 0.635 6.894 5.703 1.00 95.19 107 ASN A N 1
ATOM 882 C CA . ASN A 1 107 ? 1.104 7.748 6.780 1.00 95.19 107 ASN A CA 1
ATOM 883 C C . ASN A 1 107 ? 0.162 7.629 7.991 1.00 95.19 107 ASN A C 1
ATOM 885 O O . ASN A 1 107 ? -0.997 8.020 7.894 1.00 95.19 107 ASN A O 1
ATOM 889 N N . ALA A 1 108 ? 0.591 7.119 9.147 1.00 87.88 108 ALA A N 1
ATOM 890 C CA . ALA A 1 108 ? 1.944 6.639 9.457 1.00 87.88 108 ALA A CA 1
ATOM 891 C C . ALA A 1 108 ? 2.146 5.130 9.243 1.00 87.88 108 ALA A C 1
ATOM 893 O O . ALA A 1 108 ? 3.275 4.672 9.359 1.00 87.88 108 ALA A O 1
ATOM 894 N N . THR A 1 109 ? 1.072 4.360 9.040 1.00 95.88 109 THR A N 1
ATOM 895 C CA . THR A 1 109 ? 1.101 2.891 9.134 1.00 95.88 109 THR A CA 1
ATOM 896 C C . THR A 1 109 ? 0.075 2.258 8.202 1.00 95.88 109 THR A C 1
ATOM 898 O O . THR A 1 109 ? -1.004 2.831 8.016 1.00 95.88 109 THR A O 1
ATOM 901 N N . PHE A 1 110 ? 0.348 1.067 7.680 1.00 97.81 110 PHE A N 1
ATOM 902 C CA . PHE A 1 110 ? -0.541 0.352 6.763 1.00 97.81 110 PHE A CA 1
ATOM 903 C C . PHE A 1 110 ? -1.909 0.049 7.384 1.00 97.81 110 PHE A C 1
ATOM 905 O O . PHE A 1 110 ? -2.931 0.015 6.697 1.00 97.81 110 PHE A O 1
ATOM 912 N N . GLU A 1 111 ? -1.973 -0.099 8.707 1.00 97.81 111 GLU A N 1
ATOM 913 C CA . GLU A 1 111 ? -3.215 -0.310 9.447 1.00 97.81 111 GLU A CA 1
ATOM 914 C C . GLU A 1 111 ? -4.254 0.805 9.238 1.00 97.81 111 GLU A C 1
ATOM 916 O O . GLU A 1 111 ? -5.442 0.546 9.431 1.00 97.81 111 GLU A O 1
ATOM 921 N N . ILE A 1 112 ? -3.873 2.009 8.781 1.00 97.50 112 ILE A N 1
ATOM 922 C CA . ILE A 1 112 ? -4.875 3.025 8.426 1.00 97.50 112 ILE A CA 1
ATOM 923 C C . ILE A 1 112 ? -5.722 2.606 7.220 1.00 97.50 112 ILE A C 1
ATOM 925 O O . ILE A 1 112 ? -6.930 2.846 7.189 1.00 97.50 112 ILE A O 1
ATOM 929 N N . TRP A 1 113 ? -5.108 1.923 6.252 1.00 98.31 113 TRP A N 1
ATOM 930 C CA . TRP A 1 113 ? -5.819 1.331 5.127 1.00 98.31 113 TRP A CA 1
ATOM 931 C C . TRP A 1 113 ? -6.714 0.175 5.587 1.00 98.31 113 TRP A C 1
ATOM 933 O O . TRP A 1 113 ? -7.837 0.043 5.104 1.00 98.31 113 TRP A O 1
ATOM 943 N N . LEU A 1 114 ? -6.267 -0.627 6.560 1.00 98.31 114 LEU A N 1
ATOM 944 C CA . LEU A 1 114 ? -7.098 -1.684 7.150 1.00 98.31 114 LEU A CA 1
ATOM 945 C C . LEU A 1 114 ? -8.317 -1.108 7.881 1.00 98.31 114 LEU A C 1
ATOM 947 O O . LEU A 1 114 ? -9.427 -1.610 7.709 1.00 98.31 114 LEU A O 1
ATOM 951 N N . LEU A 1 115 ? -8.139 -0.018 8.630 1.00 97.94 115 LEU A N 1
ATOM 952 C CA . LEU A 1 115 ? -9.228 0.663 9.331 1.00 97.94 115 LEU A CA 1
ATOM 953 C C . LEU A 1 115 ? -10.296 1.190 8.361 1.00 97.94 115 LEU A C 1
ATOM 955 O O . LEU A 1 115 ? -11.490 1.136 8.668 1.00 97.94 115 LEU A O 1
ATOM 959 N N . ALA A 1 116 ? -9.884 1.615 7.161 1.00 98.12 116 ALA A N 1
ATOM 960 C CA . ALA A 1 116 ? -10.803 2.077 6.127 1.00 98.12 116 ALA A CA 1
ATOM 961 C C . ALA A 1 116 ? -11.838 1.010 5.714 1.00 98.12 116 ALA A C 1
ATOM 963 O O . ALA A 1 116 ? -12.933 1.371 5.287 1.00 98.12 116 ALA A O 1
ATOM 964 N N . HIS A 1 117 ? -11.569 -0.293 5.895 1.00 98.19 117 HIS A N 1
ATOM 965 C CA . HIS A 1 117 ? -12.554 -1.363 5.626 1.00 98.19 117 HIS A CA 1
ATOM 966 C C . HIS A 1 117 ? -13.784 -1.316 6.541 1.00 98.19 117 HIS A C 1
ATOM 968 O O . HIS A 1 117 ? -14.793 -1.953 6.229 1.00 98.19 117 HIS A O 1
ATOM 974 N N . PHE A 1 118 ? -13.726 -0.557 7.638 1.00 97.75 118 PHE A N 1
ATOM 975 C CA . PHE A 1 118 ? -14.799 -0.460 8.628 1.00 97.75 118 PHE A CA 1
ATOM 976 C C . PHE A 1 118 ? -15.385 0.946 8.740 1.00 97.75 118 PHE A C 1
ATOM 978 O O . PHE A 1 118 ? -16.604 1.099 8.821 1.00 97.75 118 PHE A O 1
ATOM 985 N N . GLU A 1 119 ? -14.542 1.979 8.728 1.00 97.31 119 GLU A N 1
ATOM 986 C CA . GLU A 1 119 ? -14.971 3.361 8.955 1.00 97.31 119 GLU A CA 1
ATOM 987 C C . GLU A 1 119 ? -14.263 4.360 8.041 1.00 97.31 119 GLU A C 1
ATOM 989 O O . GLU A 1 119 ? -13.174 4.107 7.532 1.00 97.31 119 GLU A O 1
ATOM 994 N N . ALA A 1 120 ? -14.888 5.523 7.843 1.00 97.62 120 ALA A N 1
ATOM 995 C CA . ALA A 1 120 ? -14.264 6.629 7.132 1.00 97.62 120 ALA A CA 1
ATOM 996 C C . ALA A 1 120 ? -13.059 7.160 7.920 1.00 97.62 120 ALA A C 1
ATOM 998 O O . ALA A 1 120 ? -13.164 7.468 9.109 1.00 97.62 120 ALA A O 1
ATOM 999 N N . VAL A 1 121 ? -11.927 7.305 7.236 1.00 96.44 121 VAL A N 1
ATOM 1000 C CA . VAL A 1 121 ? -10.675 7.798 7.818 1.00 96.44 121 VAL A CA 1
ATOM 1001 C C . VAL A 1 121 ? -10.427 9.238 7.373 1.00 96.44 121 VAL A C 1
ATOM 1003 O O . VAL A 1 121 ? -10.684 9.619 6.233 1.00 96.44 121 VAL A O 1
ATOM 1006 N N . THR A 1 122 ? -9.948 10.070 8.296 1.00 95.62 122 THR A N 1
ATOM 1007 C CA . THR A 1 122 ? -9.724 11.506 8.057 1.00 95.62 122 THR A CA 1
ATOM 1008 C C . THR A 1 122 ? -8.235 11.834 8.055 1.00 95.62 122 THR A C 1
ATOM 1010 O O . THR A 1 122 ? -7.420 11.014 8.468 1.00 95.62 122 THR A O 1
ATOM 1013 N N . ALA A 1 123 ? -7.867 13.043 7.628 1.00 94.88 123 ALA A N 1
ATOM 1014 C CA . ALA A 1 123 ? -6.473 13.496 7.611 1.00 94.88 123 ALA A CA 1
ATOM 1015 C C . ALA A 1 123 ? -5.870 13.715 9.017 1.00 94.88 123 ALA A C 1
ATOM 1017 O O . ALA A 1 123 ? -4.679 14.008 9.148 1.00 94.88 123 ALA A O 1
ATOM 1018 N N . LYS A 1 124 ? -6.669 13.575 10.087 1.00 94.19 124 LYS A N 1
ATOM 1019 C CA . LYS A 1 124 ? -6.182 13.656 11.465 1.00 94.19 124 LYS A CA 1
ATOM 1020 C C . LYS A 1 124 ? -5.222 12.499 11.738 1.00 94.19 124 LYS A C 1
ATOM 1022 O O . LYS A 1 124 ? -5.627 11.344 11.672 1.00 94.19 124 LYS A O 1
ATOM 1027 N N . VAL A 1 125 ? -3.991 12.827 12.122 1.00 92.44 125 VAL A N 1
ATOM 1028 C CA . VAL A 1 125 ? -2.979 11.840 12.513 1.00 92.44 125 VAL A CA 1
ATOM 1029 C C . VAL A 1 125 ? -3.435 11.097 13.765 1.00 92.44 125 VAL A C 1
ATOM 1031 O O . VAL A 1 125 ? -3.638 11.694 14.827 1.00 92.44 125 VAL A O 1
ATOM 1034 N N . LEU A 1 126 ? -3.618 9.787 13.627 1.00 94.12 126 LEU A N 1
ATOM 1035 C CA . LEU A 1 126 ? -3.848 8.868 14.733 1.00 94.12 126 LEU A CA 1
ATOM 1036 C C . LEU A 1 126 ? -2.528 8.198 15.123 1.00 94.12 126 LEU A C 1
ATOM 1038 O O . LEU A 1 126 ? -1.689 7.902 14.273 1.00 94.12 126 LEU A O 1
ATOM 1042 N N . SER A 1 127 ? -2.342 7.923 16.414 1.00 95.31 127 SER A N 1
ATOM 1043 C CA . SER A 1 127 ? -1.224 7.084 16.849 1.00 95.31 127 SER A CA 1
ATOM 1044 C C . SER A 1 127 ? -1.446 5.635 16.404 1.00 95.31 127 SER A C 1
ATOM 1046 O O . SER A 1 127 ? -2.590 5.183 16.309 1.00 95.31 127 SER A O 1
ATOM 1048 N N . LYS A 1 128 ? -0.361 4.873 16.201 1.00 94.69 128 LYS A N 1
ATOM 1049 C CA . LYS A 1 128 ? -0.450 3.440 15.860 1.00 94.69 128 LYS A CA 1
ATOM 1050 C C . LYS A 1 128 ? -1.313 2.674 16.881 1.00 94.69 128 LYS A C 1
ATOM 1052 O O . LYS A 1 128 ? -2.167 1.894 16.486 1.00 94.69 128 LYS A O 1
ATOM 1057 N N . ALA A 1 129 ? -1.188 2.989 18.175 1.00 96.69 129 ALA A N 1
ATOM 1058 C CA . ALA A 1 129 ? -2.023 2.410 19.232 1.00 96.69 129 ALA A CA 1
ATOM 1059 C C . ALA A 1 129 ? -3.516 2.766 19.095 1.00 96.69 129 ALA A C 1
ATOM 1061 O O . ALA A 1 129 ? -4.373 1.908 19.278 1.00 96.69 129 ALA A O 1
ATOM 1062 N N . ALA A 1 130 ? -3.849 4.011 18.734 1.00 97.38 130 ALA A N 1
ATOM 1063 C CA . ALA A 1 130 ? -5.241 4.404 18.513 1.00 97.38 130 ALA A CA 1
ATOM 1064 C C . ALA A 1 130 ? -5.859 3.686 17.303 1.00 97.38 130 ALA A C 1
ATOM 1066 O O . ALA A 1 130 ? -7.038 3.335 17.344 1.00 97.38 130 ALA A O 1
ATOM 1067 N N . ILE A 1 131 ? -5.073 3.453 16.246 1.00 97.38 131 ILE A N 1
ATOM 1068 C CA . ILE A 1 131 ? -5.505 2.678 15.075 1.00 97.38 131 ILE A CA 1
ATOM 1069 C C . ILE A 1 131 ? -5.739 1.216 15.470 1.00 97.38 131 ILE A C 1
ATOM 1071 O O . ILE A 1 131 ? -6.805 0.684 15.167 1.00 97.38 131 ILE A O 1
ATOM 1075 N N . THR A 1 132 ? -4.807 0.597 16.204 1.00 97.44 132 THR A N 1
ATOM 1076 C CA . THR A 1 132 ? -4.965 -0.771 16.724 1.00 97.44 132 THR A CA 1
ATOM 1077 C C . THR A 1 132 ? -6.230 -0.910 17.568 1.00 97.44 132 THR A C 1
ATOM 1079 O O . THR A 1 132 ? -7.067 -1.749 17.256 1.00 97.44 132 THR A O 1
ATOM 1082 N N . ASN A 1 133 ? -6.446 -0.025 18.546 1.00 98.06 133 ASN A N 1
ATOM 1083 C CA . ASN A 1 133 ? -7.643 -0.070 19.394 1.00 98.06 133 ASN A CA 1
ATOM 1084 C C . ASN A 1 133 ? -8.937 0.038 18.569 1.00 98.06 133 ASN A C 1
ATOM 1086 O O . ASN A 1 133 ? -9.929 -0.627 18.854 1.00 98.06 133 ASN A O 1
ATOM 1090 N N . LYS A 1 134 ? -8.949 0.882 17.529 1.00 98.06 134 LYS A N 1
ATOM 1091 C CA . LYS A 1 134 ? -10.104 1.006 16.629 1.00 98.06 134 LYS A CA 1
ATOM 1092 C C . LYS A 1 134 ? -10.337 -0.265 15.815 1.00 98.06 134 LYS A C 1
ATOM 1094 O O . LYS A 1 134 ? -11.487 -0.677 15.671 1.00 98.06 134 LYS A O 1
ATOM 1099 N N . LEU A 1 135 ? -9.274 -0.886 15.302 1.00 97.88 135 LEU A N 1
ATOM 1100 C CA . LEU A 1 135 ? -9.366 -2.174 14.613 1.00 97.88 135 LEU A CA 1
ATOM 1101 C C . LEU A 1 135 ? -9.943 -3.245 15.539 1.00 97.88 135 LEU A C 1
ATOM 1103 O O . LEU A 1 135 ? -10.8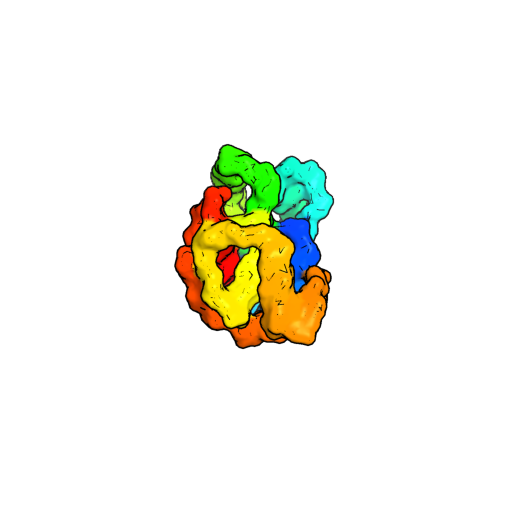68 -3.942 15.140 1.00 97.88 135 LEU A O 1
ATOM 1107 N N . GLU A 1 136 ? -9.468 -3.325 16.778 1.00 98.12 136 GLU A N 1
ATOM 1108 C CA . GLU A 1 136 ? -9.932 -4.296 17.776 1.00 98.12 136 GLU A CA 1
ATOM 1109 C C . GLU A 1 136 ? -11.417 -4.140 18.108 1.00 98.12 136 GLU A C 1
ATOM 1111 O O . GLU A 1 136 ? -12.166 -5.120 18.144 1.00 98.12 136 GLU A O 1
ATOM 1116 N N . VAL A 1 137 ? -11.880 -2.895 18.258 1.00 98.06 137 VAL A N 1
ATOM 1117 C CA . VAL A 1 137 ? -13.303 -2.586 18.458 1.00 98.06 137 VAL A CA 1
ATOM 1118 C C . VAL A 1 137 ? -14.150 -3.082 17.283 1.00 98.06 137 VAL A C 1
ATOM 1120 O O . VAL A 1 137 ? -15.186 -3.716 17.498 1.00 98.06 137 VAL A O 1
ATOM 1123 N N . HIS A 1 138 ? -13.718 -2.835 16.042 1.00 97.25 138 HIS A N 1
ATOM 1124 C CA . HIS A 1 138 ? -14.444 -3.278 14.844 1.00 97.25 138 HIS A CA 1
ATOM 1125 C C . HIS A 1 138 ? -14.382 -4.796 14.639 1.00 97.25 138 HIS A C 1
ATOM 1127 O O . HIS A 1 138 ? -15.370 -5.405 14.221 1.00 97.25 138 HIS A O 1
ATOM 1133 N N . LEU A 1 139 ? -13.251 -5.422 14.972 1.00 96.00 139 LEU A N 1
ATOM 1134 C CA . LEU A 1 139 ? -13.052 -6.871 14.903 1.00 96.00 139 LEU A CA 1
ATOM 1135 C C . LEU A 1 139 ? -13.778 -7.623 16.022 1.00 96.00 139 LEU A C 1
ATOM 1137 O O . LEU A 1 139 ? -14.032 -8.821 15.873 1.00 96.00 139 LEU A O 1
ATOM 1141 N N . LYS A 1 140 ? -14.125 -6.930 17.116 1.00 96.75 140 LYS A N 1
ATOM 1142 C CA . LYS A 1 140 ? -14.639 -7.515 18.366 1.00 96.75 140 LYS A CA 1
ATOM 1143 C C . LYS A 1 140 ? -13.701 -8.592 18.924 1.00 96.75 140 LYS A C 1
ATOM 1145 O O . LYS A 1 140 ? -14.159 -9.584 19.491 1.00 96.75 140 LYS A O 1
ATOM 1150 N N . ASN A 1 141 ? -12.406 -8.418 18.685 1.00 96.62 141 ASN A N 1
ATOM 1151 C CA . ASN A 1 141 ? -11.318 -9.301 19.085 1.00 96.62 141 ASN A CA 1
ATOM 1152 C C . ASN A 1 141 ? -9.987 -8.553 18.916 1.00 96.62 141 ASN A C 1
ATOM 1154 O O . ASN A 1 141 ? -9.946 -7.543 18.211 1.00 96.62 141 ASN A O 1
ATOM 1158 N N . ASP A 1 142 ? -8.915 -9.083 19.491 1.00 97.44 142 ASP A N 1
ATOM 1159 C CA . ASP A 1 142 ? -7.568 -8.527 19.361 1.00 97.44 142 ASP A CA 1
ATOM 1160 C C . ASP A 1 142 ? -7.128 -8.486 17.892 1.00 97.44 142 ASP A C 1
ATOM 1162 O O . ASP A 1 142 ? -7.386 -9.419 17.123 1.00 97.44 142 ASP A O 1
ATOM 1166 N N . TYR A 1 143 ? -6.443 -7.417 17.486 1.00 97.69 143 TYR A N 1
ATOM 1167 C CA . TYR A 1 143 ? -5.908 -7.294 16.137 1.00 97.69 143 TYR A CA 1
ATOM 1168 C C . TYR A 1 143 ? -4.580 -8.042 16.066 1.00 97.69 143 TYR A C 1
ATOM 1170 O O . TYR A 1 143 ? -3.610 -7.704 16.746 1.00 97.69 143 TYR A O 1
ATOM 1178 N N . ILE A 1 144 ? -4.519 -9.050 15.199 1.00 97.31 144 ILE A N 1
ATOM 1179 C CA . ILE A 1 144 ? -3.337 -9.890 15.036 1.00 97.31 144 ILE A CA 1
ATOM 1180 C C . ILE A 1 144 ? -2.700 -9.565 13.685 1.00 97.31 144 ILE A C 1
ATOM 1182 O O . ILE A 1 144 ? -3.268 -9.802 12.617 1.00 97.31 144 ILE A O 1
ATOM 1186 N N . LYS A 1 145 ? -1.478 -9.022 13.722 1.00 95.00 145 LYS A N 1
ATOM 1187 C CA . LYS A 1 145 ? -0.733 -8.671 12.506 1.00 95.00 145 LYS A CA 1
ATOM 1188 C C . LYS A 1 145 ? -0.553 -9.884 11.595 1.00 95.00 145 LYS A C 1
ATOM 1190 O O . LYS A 1 145 ? -0.066 -10.930 12.023 1.00 95.00 145 LYS A O 1
ATOM 1195 N N . ALA A 1 146 ? -0.862 -9.692 10.315 1.00 96.25 146 ALA A N 1
ATOM 1196 C CA . ALA A 1 146 ? -0.796 -10.722 9.279 1.00 96.25 146 ALA A CA 1
ATOM 1197 C C . ALA A 1 146 ? -1.679 -11.963 9.537 1.00 96.25 146 ALA A C 1
ATOM 1199 O O . ALA A 1 146 ? -1.389 -13.027 8.983 1.00 96.25 146 ALA A O 1
ATOM 1200 N N . ASP A 1 147 ? -2.740 -11.841 10.341 1.00 97.62 147 ASP A N 1
ATOM 1201 C CA . ASP A 1 147 ? -3.748 -12.892 10.486 1.00 97.62 147 ASP A CA 1
ATOM 1202 C C . ASP A 1 147 ? -4.634 -12.978 9.236 1.00 97.62 147 ASP A C 1
ATOM 1204 O O . ASP A 1 147 ? -5.310 -12.021 8.850 1.00 97.62 147 ASP A O 1
ATOM 1208 N N . SER A 1 148 ? -4.606 -14.131 8.567 1.00 95.44 148 SER A N 1
ATOM 1209 C CA . SER A 1 148 ? -5.301 -14.325 7.291 1.00 95.44 148 SER A CA 1
ATOM 1210 C C . SER A 1 148 ? -6.818 -14.239 7.424 1.00 95.44 148 SER A C 1
ATOM 1212 O O . SER A 1 148 ? -7.475 -13.759 6.502 1.00 95.44 148 SER A O 1
ATOM 1214 N N . ASP A 1 149 ? -7.377 -14.670 8.555 1.00 95.94 149 ASP A N 1
ATOM 1215 C CA . ASP A 1 149 ? -8.825 -14.738 8.752 1.00 95.94 149 ASP A CA 1
ATOM 1216 C C . ASP A 1 149 ? -9.411 -13.347 9.004 1.00 95.94 149 ASP A C 1
ATOM 1218 O O . ASP A 1 149 ? -10.489 -13.017 8.496 1.00 95.94 149 ASP A O 1
ATOM 1222 N N . GLN A 1 150 ? -8.701 -12.508 9.760 1.00 97.00 150 GLN A N 1
ATOM 1223 C CA . GLN A 1 150 ? -9.037 -11.097 9.936 1.00 97.00 150 GLN A CA 1
ATOM 1224 C C . GLN A 1 150 ? -8.934 -10.339 8.609 1.00 97.00 150 GLN A C 1
ATOM 1226 O O . GLN A 1 150 ? -9.876 -9.636 8.232 1.00 97.00 150 GLN A O 1
ATOM 1231 N N . LEU A 1 151 ? -7.840 -10.519 7.864 1.00 97.25 151 LEU A N 1
ATOM 1232 C CA . LEU A 1 151 ? -7.618 -9.814 6.599 1.00 97.25 151 LEU A CA 1
ATOM 1233 C C . LEU A 1 151 ? -8.606 -10.246 5.504 1.00 97.25 151 LEU A C 1
ATOM 1235 O O . LEU A 1 151 ? -9.143 -9.388 4.802 1.00 97.25 151 LEU A O 1
ATOM 1239 N N . ASP A 1 152 ? -8.918 -11.541 5.378 1.00 95.06 152 ASP A N 1
ATOM 1240 C CA . ASP A 1 152 ? -9.909 -12.025 4.404 1.00 95.06 152 ASP A CA 1
ATOM 1241 C C . ASP A 1 152 ? -11.308 -11.447 4.672 1.00 95.06 152 ASP A C 1
ATOM 1243 O O . ASP A 1 152 ? -12.022 -11.073 3.736 1.00 95.06 152 ASP A O 1
ATOM 1247 N N . LYS A 1 153 ? -11.692 -11.304 5.950 1.00 94.19 153 LYS A N 1
ATOM 1248 C CA . LYS A 1 153 ? -12.946 -10.639 6.339 1.00 94.19 153 LYS A CA 1
ATOM 1249 C C . LYS A 1 153 ? -12.950 -9.164 5.953 1.00 94.19 153 LYS A C 1
ATOM 1251 O O . LYS A 1 153 ? -13.958 -8.709 5.419 1.00 94.19 153 LYS A O 1
ATOM 1256 N N . MET A 1 154 ? -11.850 -8.444 6.191 1.00 95.75 154 MET A N 1
ATOM 1257 C CA . MET A 1 154 ? -11.721 -7.032 5.809 1.00 95.75 154 MET A CA 1
ATOM 1258 C C . MET A 1 154 ? -11.904 -6.863 4.298 1.00 95.75 154 MET A C 1
ATOM 1260 O O . MET A 1 154 ? -12.782 -6.124 3.862 1.00 95.75 154 MET A O 1
ATOM 1264 N N . ILE A 1 155 ? -11.160 -7.630 3.492 1.00 95.38 155 ILE A N 1
ATOM 1265 C CA . ILE A 1 155 ? -11.113 -7.491 2.025 1.00 95.38 155 ILE A CA 1
ATOM 1266 C C . ILE A 1 155 ? -12.487 -7.659 1.353 1.00 95.38 155 ILE A C 1
ATOM 1268 O O . ILE A 1 155 ? -12.713 -7.080 0.289 1.00 95.38 155 ILE A O 1
ATOM 1272 N N . LYS A 1 156 ? -13.446 -8.352 1.981 1.00 93.38 156 LYS A N 1
ATOM 1273 C CA . LYS A 1 156 ? -14.830 -8.448 1.472 1.00 93.38 156 LYS A CA 1
ATOM 1274 C C . LYS A 1 156 ? -15.502 -7.082 1.305 1.00 93.38 156 LYS A C 1
ATOM 1276 O O . LYS A 1 156 ? -16.360 -6.936 0.440 1.00 93.38 156 LYS A O 1
ATOM 1281 N N . ASN A 1 157 ? -15.081 -6.081 2.077 1.00 93.88 157 ASN A N 1
ATOM 1282 C CA . ASN A 1 157 ? -15.586 -4.710 2.033 1.00 93.88 157 ASN A CA 1
ATOM 1283 C C . ASN A 1 157 ? -14.647 -3.755 1.275 1.00 93.88 157 ASN A C 1
ATOM 1285 O O . ASN A 1 157 ? -14.637 -2.553 1.532 1.00 93.88 157 ASN A O 1
ATOM 1289 N N . LEU A 1 158 ? -13.859 -4.254 0.321 1.00 95.38 158 LEU A N 1
ATOM 1290 C CA . LEU A 1 158 ? -12.846 -3.452 -0.369 1.00 95.38 158 LEU A CA 1
ATOM 1291 C C . LEU A 1 158 ? -13.391 -2.177 -1.038 1.00 95.38 158 LEU A C 1
ATOM 1293 O O . LEU A 1 158 ? -12.747 -1.134 -0.964 1.00 95.38 158 LEU A O 1
ATOM 1297 N N . ASP A 1 159 ? -14.579 -2.210 -1.641 1.00 95.50 159 ASP A N 1
ATOM 1298 C CA . ASP A 1 159 ? -15.149 -1.004 -2.265 1.00 95.50 159 ASP A CA 1
ATOM 1299 C C . ASP A 1 159 ? -15.560 0.047 -1.217 1.00 95.50 159 ASP A C 1
ATOM 1301 O O . ASP A 1 159 ? -15.417 1.252 -1.445 1.00 95.50 159 ASP A O 1
ATOM 1305 N N . LEU A 1 160 ? -15.997 -0.400 -0.033 1.00 97.31 160 LEU A N 1
ATOM 1306 C CA . LEU A 1 160 ? -16.218 0.476 1.116 1.00 97.31 160 LEU A CA 1
ATOM 1307 C C . LEU A 1 160 ? -14.891 1.070 1.602 1.00 97.31 160 LEU A C 1
ATOM 1309 O O . LEU A 1 160 ? -14.843 2.269 1.856 1.00 97.31 160 LEU A O 1
ATOM 1313 N N . ALA A 1 161 ? -13.815 0.281 1.650 1.00 97.69 161 ALA A N 1
ATOM 1314 C CA . ALA A 1 161 ? -12.489 0.765 2.032 1.00 97.69 161 ALA A CA 1
ATOM 1315 C C . ALA A 1 161 ? -11.969 1.862 1.098 1.00 97.69 161 ALA A C 1
ATOM 1317 O O . ALA A 1 161 ? -11.524 2.914 1.558 1.00 97.69 161 ALA A O 1
ATOM 1318 N N . VAL A 1 162 ? -12.106 1.666 -0.218 1.00 97.12 162 VAL A N 1
ATOM 1319 C CA . VAL A 1 162 ? -11.759 2.689 -1.219 1.00 97.12 162 VAL A CA 1
ATOM 1320 C C . VAL A 1 162 ? -12.579 3.964 -0.999 1.00 97.12 162 VAL A C 1
ATOM 1322 O O . VAL A 1 162 ? -12.029 5.064 -1.021 1.00 97.12 162 VAL A O 1
ATOM 1325 N N . LYS A 1 163 ? -13.886 3.838 -0.735 1.00 97.69 163 LYS A N 1
ATOM 1326 C CA . LYS A 1 163 ? -14.752 4.990 -0.439 1.00 97.69 163 LYS A CA 1
ATOM 1327 C C . LYS A 1 163 ? -14.336 5.708 0.850 1.00 97.69 163 LYS A C 1
ATOM 1329 O O . LYS A 1 163 ? -14.282 6.935 0.868 1.00 97.69 163 LYS A O 1
ATOM 1334 N N . ASN A 1 164 ? -14.049 4.955 1.905 1.00 98.06 164 ASN A N 1
ATOM 1335 C CA . ASN A 1 164 ? -13.719 5.459 3.235 1.00 98.06 164 ASN A CA 1
ATOM 1336 C C . ASN A 1 164 ? -12.343 6.133 3.303 1.00 98.06 164 ASN A C 1
ATOM 1338 O O . ASN A 1 164 ? -12.166 7.053 4.098 1.00 98.06 164 ASN A O 1
ATOM 1342 N N . ALA A 1 165 ? -11.393 5.708 2.466 1.00 97.44 165 ALA A N 1
ATOM 1343 C CA . ALA A 1 165 ? -10.063 6.309 2.362 1.00 97.44 165 ALA A CA 1
ATOM 1344 C C . ALA A 1 165 ? -9.999 7.504 1.396 1.00 97.44 165 ALA A C 1
ATOM 1346 O O . ALA A 1 165 ? -8.981 8.188 1.334 1.00 97.44 165 ALA A O 1
ATOM 1347 N N . ARG A 1 166 ? -11.073 7.789 0.647 1.00 96.31 166 ARG A N 1
ATOM 1348 C CA . ARG A 1 166 ? -11.062 8.772 -0.449 1.00 96.31 166 ARG A CA 1
ATOM 1349 C C . ARG A 1 166 ? -10.619 10.174 -0.025 1.00 96.31 166 ARG A C 1
ATOM 1351 O O . ARG A 1 166 ? -9.957 10.851 -0.796 1.00 96.31 166 ARG A O 1
ATOM 1358 N N . SER A 1 167 ? -10.974 10.624 1.178 1.00 96.00 167 SER A N 1
ATOM 1359 C CA . SER A 1 167 ? -10.570 11.949 1.677 1.00 96.00 167 SER A CA 1
ATOM 1360 C C . SER A 1 167 ? -9.087 12.060 2.029 1.00 96.00 167 SER A C 1
ATOM 1362 O O . SER A 1 167 ? -8.626 13.158 2.322 1.00 96.00 167 SER A O 1
ATOM 1364 N N . ILE A 1 168 ? -8.359 10.941 2.047 1.00 96.50 168 ILE A N 1
ATOM 1365 C CA . ILE A 1 168 ? -6.940 10.878 2.405 1.00 96.50 168 ILE A CA 1
ATOM 1366 C C . ILE A 1 168 ? -6.106 10.104 1.373 1.00 96.50 168 ILE A C 1
ATOM 1368 O O . ILE A 1 168 ? -5.020 9.626 1.703 1.00 96.50 168 ILE A O 1
ATOM 1372 N N . SER A 1 169 ? -6.619 9.929 0.148 1.00 96.88 169 SER A N 1
ATOM 1373 C CA . SER A 1 169 ? -5.939 9.129 -0.877 1.00 96.88 169 SER A CA 1
ATOM 1374 C C . SER A 1 169 ? -4.721 9.831 -1.472 1.00 96.88 169 SER A C 1
ATOM 1376 O O . SER A 1 169 ? -3.757 9.174 -1.859 1.00 96.88 169 SER A O 1
ATOM 1378 N N . GLU A 1 170 ? -4.728 11.164 -1.467 1.00 96.44 170 GLU A N 1
ATOM 1379 C CA . GLU A 1 170 ? -3.578 11.972 -1.852 1.00 96.44 170 GLU A CA 1
ATOM 1380 C C . GLU A 1 170 ? -2.446 11.834 -0.831 1.00 96.44 170 GLU A C 1
ATOM 1382 O O . GLU A 1 170 ? -2.633 11.978 0.380 1.00 96.44 170 GLU A O 1
ATOM 1387 N N . ILE A 1 171 ? -1.243 11.573 -1.336 1.00 95.25 171 ILE A N 1
ATOM 1388 C CA . ILE A 1 171 ? -0.059 11.356 -0.510 1.00 95.25 171 ILE A CA 1
ATOM 1389 C C . ILE A 1 171 ? 0.312 12.645 0.224 1.00 95.25 171 ILE A C 1
ATOM 1391 O O . ILE A 1 171 ? 0.583 13.677 -0.390 1.00 95.25 171 ILE A O 1
ATOM 1395 N N . ASN A 1 172 ? 0.390 12.554 1.551 1.00 95.19 172 ASN A N 1
ATOM 1396 C CA . ASN A 1 172 ? 0.791 13.649 2.422 1.00 95.19 172 ASN A CA 1
ATOM 1397 C C . ASN A 1 172 ? 1.755 13.154 3.510 1.00 95.19 172 ASN A C 1
ATOM 1399 O O . ASN A 1 172 ? 1.476 12.180 4.212 1.00 95.19 172 ASN A O 1
ATOM 1403 N N . PHE A 1 173 ? 2.899 13.826 3.655 1.00 94.44 173 PHE A N 1
ATOM 1404 C CA . PHE A 1 173 ? 3.941 13.438 4.615 1.00 94.44 173 PHE A CA 1
ATOM 1405 C C . PHE A 1 173 ? 3.710 13.990 6.026 1.00 94.44 173 PHE A C 1
ATOM 1407 O O . PHE A 1 173 ? 4.287 13.470 6.977 1.00 94.44 173 PHE A O 1
ATOM 1414 N N . GLU A 1 174 ? 2.843 14.989 6.179 1.00 92.62 174 GLU A N 1
ATOM 1415 C CA . GLU A 1 174 ? 2.584 15.671 7.453 1.00 92.62 174 GLU A CA 1
ATOM 1416 C C . GLU A 1 174 ? 1.240 15.251 8.070 1.00 92.62 174 GLU A C 1
ATOM 1418 O O . GLU A 1 174 ? 1.088 15.230 9.290 1.00 92.62 174 GLU A O 1
ATOM 1423 N N . SER A 1 175 ? 0.260 14.889 7.236 1.00 94.19 175 SER A N 1
ATOM 1424 C CA . SER A 1 175 ? -1.064 14.428 7.661 1.00 94.19 175 SER A CA 1
ATOM 1425 C C . SER A 1 175 ? -1.316 12.964 7.308 1.00 94.19 175 SER A C 1
ATOM 1427 O O . SER A 1 175 ? -0.642 12.372 6.461 1.00 94.19 175 SER A O 1
ATOM 1429 N N . GLN A 1 176 ? -2.312 12.370 7.968 1.00 95.12 176 GLN A N 1
ATOM 1430 C CA . GLN A 1 176 ? -2.700 10.987 7.718 1.00 95.12 176 GLN A CA 1
ATOM 1431 C C . GLN A 1 176 ? -3.150 10.820 6.263 1.00 95.12 176 GLN A C 1
ATOM 1433 O O . GLN A 1 176 ? -4.040 11.536 5.804 1.00 95.12 176 GLN A O 1
ATOM 1438 N N . SER A 1 177 ? -2.534 9.879 5.552 1.00 96.75 177 SER A N 1
ATOM 1439 C CA . SER A 1 177 ? -2.810 9.606 4.139 1.00 96.75 177 SER A CA 1
ATOM 1440 C C . SER A 1 177 ? -2.566 8.146 3.792 1.00 96.75 177 SER A C 1
ATOM 1442 O O . SER A 1 177 ? -1.775 7.472 4.450 1.00 96.75 177 SER A O 1
ATOM 1444 N N . THR A 1 178 ? -3.263 7.631 2.781 1.00 98.06 178 THR A N 1
ATOM 1445 C CA . THR A 1 178 ? -2.972 6.317 2.201 1.00 98.06 178 THR A CA 1
ATOM 1446 C C . THR A 1 178 ? -3.502 6.210 0.776 1.00 98.06 178 THR A C 1
ATOM 1448 O O . THR A 1 178 ? -4.702 6.333 0.543 1.00 98.06 178 THR A O 1
ATOM 1451 N N . ASN A 1 179 ? -2.630 5.925 -0.193 1.00 98.06 179 ASN A N 1
ATOM 1452 C CA . ASN A 1 179 ? -3.029 5.777 -1.601 1.00 98.06 179 ASN A CA 1
ATOM 1453 C C . ASN A 1 179 ? -3.256 4.306 -2.010 1.00 98.06 179 ASN A C 1
ATOM 1455 O O . ASN A 1 179 ? -3.379 3.986 -3.195 1.00 98.06 179 ASN A O 1
ATOM 1459 N N . ILE A 1 180 ? -3.329 3.381 -1.045 1.00 98.19 180 ILE A N 1
ATOM 1460 C CA . ILE A 1 180 ? -3.467 1.941 -1.318 1.00 98.19 180 ILE A CA 1
ATOM 1461 C C . ILE A 1 180 ? -4.748 1.627 -2.108 1.00 98.19 180 ILE A C 1
ATOM 1463 O O . ILE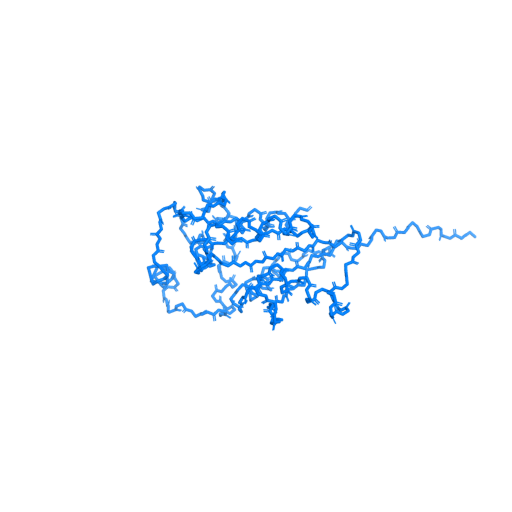 A 1 180 ? -4.733 0.770 -2.992 1.00 98.19 180 ILE A O 1
ATOM 1467 N N . GLY A 1 181 ? -5.841 2.358 -1.867 1.00 96.94 181 GLY A N 1
ATOM 1468 C CA . GLY A 1 181 ? -7.077 2.215 -2.644 1.00 96.94 181 GLY A CA 1
ATOM 1469 C C . GLY A 1 181 ? -6.914 2.555 -4.133 1.00 96.94 181 GLY A C 1
ATOM 1470 O O . GLY A 1 181 ? -7.482 1.872 -4.990 1.00 96.94 181 GLY A O 1
ATOM 1471 N N . GLU A 1 182 ? -6.099 3.560 -4.460 1.00 95.75 182 GLU A N 1
ATOM 1472 C CA . GLU A 1 182 ? -5.780 3.938 -5.845 1.00 95.75 182 GLU A CA 1
ATOM 1473 C C . GLU A 1 182 ? -4.895 2.877 -6.505 1.00 95.75 182 GLU A C 1
ATOM 1475 O O . GLU A 1 182 ? -5.184 2.424 -7.615 1.00 95.75 182 GLU A O 1
ATOM 1480 N N . LEU A 1 183 ? -3.879 2.394 -5.784 1.00 96.12 183 LEU A N 1
ATOM 1481 C CA . LEU A 1 183 ? -3.030 1.286 -6.224 1.00 96.12 183 LEU A CA 1
ATOM 1482 C C . LEU A 1 183 ? -3.868 0.041 -6.551 1.00 96.12 183 LEU A C 1
ATOM 1484 O O . LEU A 1 183 ? -3.696 -0.564 -7.609 1.00 96.12 183 LEU A O 1
ATOM 1488 N N . ILE A 1 184 ? -4.811 -0.335 -5.684 1.00 94.94 184 ILE A N 1
ATOM 1489 C CA . ILE A 1 184 ? -5.684 -1.497 -5.913 1.00 94.94 184 ILE A CA 1
ATOM 1490 C C . ILE A 1 184 ? -6.614 -1.270 -7.108 1.00 94.94 184 ILE A C 1
ATOM 1492 O O . ILE A 1 184 ? -6.849 -2.196 -7.888 1.00 94.94 184 ILE A O 1
ATOM 1496 N N . SER A 1 185 ? -7.110 -0.048 -7.292 1.00 92.31 185 SER A N 1
ATOM 1497 C CA . SER A 1 185 ? -7.915 0.309 -8.465 1.00 92.31 185 SER A CA 1
ATOM 1498 C C . SER A 1 185 ? -7.114 0.139 -9.763 1.00 92.31 185 SER A C 1
ATOM 1500 O O . SER A 1 185 ? -7.636 -0.418 -10.728 1.00 92.31 185 SER A O 1
ATOM 1502 N N . ASN A 1 186 ? -5.821 0.480 -9.756 1.00 90.50 186 ASN A N 1
ATOM 1503 C CA . ASN A 1 186 ? -4.907 0.236 -10.879 1.00 90.50 186 ASN A CA 1
ATOM 1504 C C . ASN A 1 186 ? -4.593 -1.253 -11.094 1.00 90.50 186 ASN A C 1
ATOM 1506 O O . ASN A 1 186 ? -4.339 -1.684 -12.216 1.00 90.50 186 ASN A O 1
ATOM 1510 N N . ILE A 1 187 ? -4.598 -2.077 -10.045 1.00 89.31 187 ILE A N 1
ATOM 1511 C CA . ILE A 1 187 ? -4.447 -3.536 -10.190 1.00 89.31 187 ILE A CA 1
ATOM 1512 C C . ILE A 1 187 ? -5.684 -4.154 -10.858 1.00 89.31 187 ILE A C 1
ATOM 1514 O O . ILE A 1 187 ? -5.557 -5.131 -11.597 1.00 89.31 187 ILE A O 1
ATOM 1518 N N . ARG A 1 188 ? -6.873 -3.606 -10.583 1.00 87.19 188 ARG A N 1
ATOM 1519 C CA . ARG A 1 188 ? -8.159 -4.100 -11.099 1.00 87.19 188 ARG A CA 1
ATOM 1520 C C . ARG A 1 188 ? -8.438 -3.709 -12.557 1.00 87.19 188 ARG A C 1
ATOM 1522 O O . ARG A 1 188 ? -9.278 -4.370 -13.166 1.00 87.19 188 ARG A O 1
ATOM 1529 N N . SER A 1 189 ? -7.787 -2.665 -13.083 1.00 78.00 189 SER A N 1
ATOM 1530 C CA . SER A 1 189 ? -7.954 -2.191 -14.467 1.00 78.00 189 SER A CA 1
ATOM 1531 C C . SER A 1 189 ? -7.368 -3.132 -15.523 1.00 78.00 189 SER A C 1
ATOM 1533 O O . SER A 1 189 ? -7.984 -3.199 -16.610 1.00 78.00 189 SER A O 1
#

Nearest PDB structures (foldseek):
  4mcj-assembly1_A  TM=4.323E-01  e=5.812E-01  Parabacteroides distasonis ATCC 8503
  6fvj-assembly1_A  TM=3.407E-01  e=2.358E-01  Mycobacterium tuberculosis
  6fvj-assembly4_D  TM=3.236E-01  e=2.504E-01  Mycobacterium tuberculosis
  4mcj-assembly5_I  TM=4.087E-01  e=6.555E-01  Parabacteroides distasonis ATCC 8503
  6tug-assembly1_B  TM=2.473E-01  e=8.339E-01  Enterococcus italicus DSM 15952

Secondary structure (DSSP, 8-state):
--------PPPEEEEEEESSHHHHHHHHHHHHHH--TTEEEEEEE--S--SSHHHHHHHHHHH-GGG---TTEEEEEEEE-TT--HHHHHHHHHHHHHTTEEEEEEES-THHHHHHTTS---SSPPPHHHHHHHHHHHHTS---TT-HHHHHHHHTTHHHHHHHHGGG-S--SSS-EE-HHHHHHHHH-

Sequence (189 aa):
MTRNKKGKKGKRKIFILVEGKTEQMYFDCLRQQLRLSNVKIKTTVMKNSGRTWIEKAKLLIENDPSFRRDKATEVFVVFDKDEFTSNELKQMFKRAEEENFGIGFSNATFEIWLLAHFEAVTAKVLSKAAITNKLEVHLKNDYIKADSDQLDKMIKNLDLAVKNARSISEINFESQSTNIGELISNIRS

pLDDT: mean 91.95, std 11.68, range [36.22, 98.44]

Mean predicted aligned error: 4.87 Å

Solvent-accessible surface area (backbone atoms only — not comparable to full-atom values): 10536 Å² total; per-residue (Å²): 136,84,80,79,75,73,75,76,76,72,63,39,30,37,38,41,38,18,62,42,63,42,58,32,45,44,54,53,45,46,52,67,72,65,62,55,88,60,49,50,75,49,69,40,60,56,83,53,90,43,93,45,75,58,50,15,49,49,52,47,38,73,72,34,79,92,49,63,76,55,100,53,47,48,40,32,44,32,45,53,43,68,90,63,49,70,66,56,49,52,52,45,54,52,51,23,55,77,71,63,37,46,75,28,44,16,31,60,39,63,62,60,62,60,42,10,39,80,42,76,46,60,48,70,74,68,53,73,66,58,49,48,54,51,43,18,64,74,65,74,44,86,75,60,87,51,38,65,71,62,43,49,60,40,56,76,33,46,70,52,17,39,61,19,30,54,81,16,33,65,86,40,91,90,39,22,16,32,25,48,52,59,50,51,52,63,71,72,108

Foldseek 3Di:
DDPDPPPDPQQQEEEEEEADLLVQLLVVLLCVVLVPVRYHYDYDYQPDPDPDQLRSQVCCCVPDPVNPDDPRYAYEYEYALAPDDPVNVVVSVVSCVVVRHHYWYWVHDPLQLLLQLPAADAQADDDPVRSQVSLCVRVVHGDDRSDNVSSNVSSVSLVSSLVSQVNALDDDSPTTHTVVNVVVVVVSD

Organism: NCBI:txid2709158

Radius of gyration: 17.48 Å; Cα contacts (8 Å, |Δi|>4): 308; chains: 1; bounding box: 37×40×63 Å

InterPro domains:
  IPR025591 RloB-like protein [PF13707] (14-187)